Protein AF-A0A2M7EJI2-F1 (afdb_monomer)

Organism: NCBI:txid1974858

Mean predicted aligned error: 7.77 Å

Nearest PDB structures (foldseek):
  2qip-assembly1_A-2  TM=3.947E-01  e=3.317E-02  Vibrio parahaemolyticus RIMD 2210633
  2de0-assembly1_X-2  TM=3.751E-01  e=2.165E-01  Homo sapiens
  6vld-assembly2_G  TM=3.636E-01  e=1.608E+00  Homo sapiens
  7y5b-assembly1_C  TM=2.124E-01  e=7.400E-01  Mycolicibacterium smegmatis
  6yny-assembly1_B2  TM=2.192E-01  e=2.371E+00  Tetrahymena thermophila

Radius of gyration: 20.82 Å; Cα contacts (8 Å, |Δi|>4): 245; chains: 1; bounding box: 52×40×60 Å

Structure (mmCIF, N/CA/C/O backbone):
data_AF-A0A2M7EJI2-F1
#
_entry.id   AF-A0A2M7EJI2-F1
#
loop_
_atom_site.group_PDB
_atom_site.id
_atom_site.type_symbol
_atom_site.label_atom_id
_atom_site.label_alt_id
_atom_site.label_comp_id
_atom_site.label_asym_id
_atom_site.label_entity_id
_atom_site.label_seq_id
_atom_site.pdbx_PDB_ins_code
_atom_site.Cartn_x
_atom_site.Cartn_y
_atom_site.Cartn_z
_atom_site.occupancy
_atom_site.B_iso_or_equiv
_atom_site.auth_seq_id
_atom_site.auth_comp_id
_atom_site.auth_asym_id
_atom_site.auth_atom_id
_atom_site.pdbx_PDB_model_num
ATOM 1 N N . MET A 1 1 ? -29.350 -8.121 11.605 1.00 39.91 1 MET A N 1
ATOM 2 C CA . MET A 1 1 ? -28.459 -7.271 12.425 1.00 39.91 1 MET A CA 1
ATOM 3 C C . MET A 1 1 ? -27.312 -6.838 11.534 1.00 39.91 1 MET A C 1
ATOM 5 O O . MET A 1 1 ? -26.624 -7.708 11.021 1.00 39.91 1 MET A O 1
ATOM 9 N N . SER A 1 2 ? -27.168 -5.538 11.268 1.00 45.84 2 SER A N 1
ATOM 10 C CA . SER A 1 2 ? -26.006 -5.013 10.540 1.00 45.84 2 SER A CA 1
ATOM 11 C C . SER A 1 2 ? -24.750 -5.362 11.342 1.00 45.84 2 SER A C 1
ATOM 13 O O . SER A 1 2 ? -24.618 -4.948 12.493 1.00 45.84 2 SER A O 1
ATOM 15 N N . THR A 1 3 ? -23.882 -6.210 10.794 1.00 54.38 3 THR A N 1
ATOM 16 C CA . THR A 1 3 ? -22.596 -6.550 11.406 1.00 54.38 3 THR A CA 1
ATOM 17 C C . THR A 1 3 ? -21.692 -5.332 11.300 1.00 54.38 3 THR A C 1
ATOM 19 O O . THR A 1 3 ? -21.047 -5.128 10.275 1.00 54.38 3 THR A O 1
ATOM 22 N N . SER A 1 4 ? -21.686 -4.494 12.335 1.00 83.69 4 SER A N 1
ATOM 23 C CA . SER A 1 4 ? -20.836 -3.310 12.373 1.00 83.69 4 SER A CA 1
ATOM 24 C C . SER A 1 4 ? -19.362 -3.738 12.422 1.00 83.69 4 SER A C 1
ATOM 26 O O . SER A 1 4 ? -18.982 -4.583 13.236 1.00 83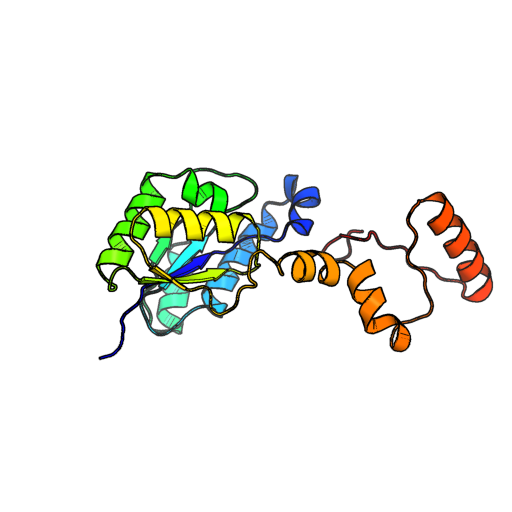.69 4 SER A O 1
ATOM 28 N N . SER A 1 5 ? -18.554 -3.202 11.508 1.00 88.56 5 SER A N 1
ATOM 29 C CA . SER A 1 5 ? -17.122 -3.485 11.352 1.00 88.56 5 SER A CA 1
ATOM 30 C C . SER A 1 5 ? -16.339 -2.183 11.227 1.00 88.56 5 SER A C 1
ATOM 32 O O . SER A 1 5 ? -16.861 -1.199 10.708 1.00 88.56 5 SER A O 1
ATOM 34 N N . LEU A 1 6 ? -15.080 -2.188 11.660 1.00 90.88 6 LEU A N 1
ATOM 35 C CA . LEU A 1 6 ? -14.170 -1.059 11.491 1.00 90.88 6 LEU A CA 1
ATOM 36 C C . LEU A 1 6 ? -13.546 -1.094 10.093 1.00 90.88 6 LEU A C 1
ATOM 38 O O . LEU A 1 6 ? -12.861 -2.063 9.763 1.00 90.88 6 LEU A O 1
ATOM 42 N N . SER A 1 7 ? -13.718 -0.039 9.301 1.00 9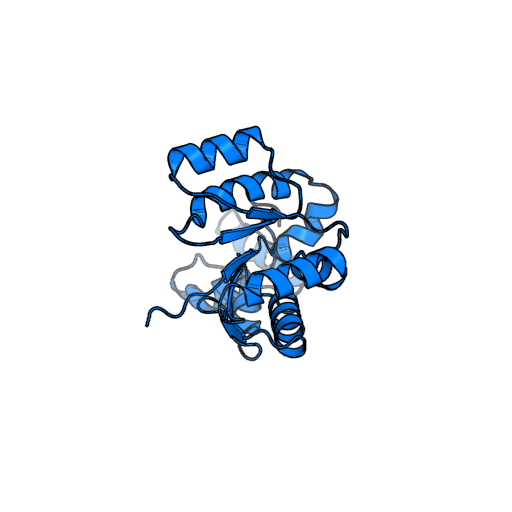0.50 7 SER A N 1
ATOM 43 C CA . SER A 1 7 ? -13.013 0.101 8.024 1.00 90.50 7 SER A CA 1
ATOM 44 C C . SER A 1 7 ? -11.619 0.677 8.268 1.00 90.50 7 SER A C 1
ATOM 46 O O . SER A 1 7 ? -11.476 1.782 8.794 1.00 90.50 7 SER A O 1
ATOM 48 N N . LEU A 1 8 ? -10.579 -0.077 7.910 1.00 90.94 8 LEU A N 1
ATOM 49 C CA . LEU A 1 8 ? -9.178 0.317 8.057 1.00 90.94 8 LEU A CA 1
ATOM 50 C C . LEU A 1 8 ? -8.529 0.452 6.680 1.00 90.94 8 LEU A C 1
ATOM 52 O O . LEU A 1 8 ? -8.239 -0.545 6.019 1.00 90.94 8 LEU A O 1
ATOM 56 N N . TYR A 1 9 ? -8.262 1.689 6.285 1.00 89.19 9 TYR A N 1
ATOM 57 C CA . TYR A 1 9 ? -7.611 2.029 5.030 1.00 89.19 9 TYR A CA 1
ATOM 58 C C . TYR A 1 9 ? -6.114 2.221 5.248 1.00 89.19 9 TYR A C 1
ATOM 60 O O . TYR A 1 9 ? -5.701 2.985 6.12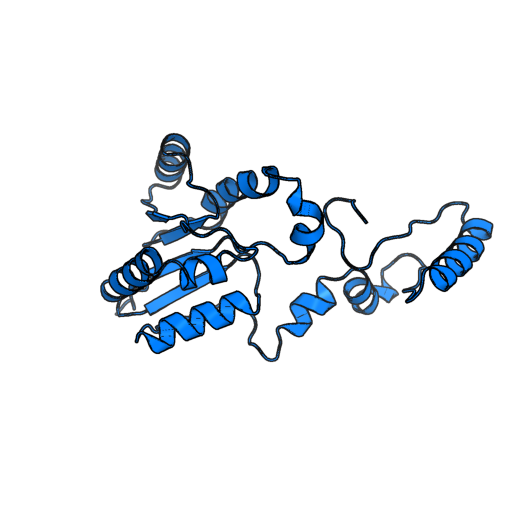0 1.00 89.19 9 TYR A O 1
ATOM 68 N N . ILE A 1 10 ? -5.290 1.538 4.457 1.00 87.94 10 ILE A N 1
ATOM 69 C CA . ILE A 1 10 ? -3.830 1.580 4.575 1.00 87.94 10 ILE A CA 1
ATOM 70 C C . ILE A 1 10 ? -3.229 2.029 3.245 1.00 87.94 10 ILE A C 1
ATOM 72 O O . ILE A 1 10 ? -3.340 1.334 2.232 1.00 87.94 10 ILE A O 1
ATOM 76 N N . PHE A 1 11 ? -2.527 3.163 3.258 1.00 80.19 11 PHE A N 1
ATOM 77 C CA . PHE A 1 11 ? -1.786 3.662 2.097 1.00 80.19 11 PHE A CA 1
ATOM 78 C C . PHE A 1 11 ? -0.473 2.884 1.890 1.00 80.19 11 PHE A C 1
ATOM 80 O O . PHE A 1 11 ? 0.629 3.400 2.051 1.00 80.19 11 PHE A O 1
ATOM 87 N N . ASN A 1 12 ? -0.566 1.589 1.612 1.00 73.62 12 ASN A N 1
ATOM 88 C CA . ASN A 1 12 ? 0.615 0.759 1.395 1.00 73.62 12 ASN A CA 1
ATOM 89 C C . ASN A 1 12 ? 1.245 1.111 0.033 1.00 73.62 12 ASN A C 1
ATOM 91 O O . ASN A 1 12 ? 0.547 1.055 -0.971 1.00 73.62 12 ASN A O 1
ATOM 95 N N . SER A 1 13 ? 2.526 1.488 -0.025 1.00 64.69 13 SER A N 1
ATOM 96 C CA . SER A 1 13 ? 3.190 1.840 -1.295 1.00 64.69 13 SER A CA 1
ATOM 97 C C . SER A 1 13 ? 3.678 0.593 -2.047 1.00 64.69 13 SER A C 1
ATOM 99 O O . SER A 1 13 ? 4.061 -0.399 -1.425 1.00 64.69 13 SER A O 1
ATOM 101 N N . ILE A 1 14 ? 3.710 0.651 -3.381 1.00 61.31 14 ILE A N 1
ATOM 102 C CA . ILE A 1 14 ? 4.118 -0.463 -4.258 1.00 61.31 14 ILE A CA 1
ATOM 103 C C . ILE A 1 14 ? 5.646 -0.589 -4.279 1.00 61.31 14 ILE A C 1
ATOM 105 O O . ILE A 1 14 ? 6.334 0.423 -4.373 1.00 61.31 14 ILE A O 1
ATOM 109 N N . GLU A 1 15 ? 6.164 -1.824 -4.238 1.00 52.34 15 GLU A N 1
ATOM 110 C CA . GLU A 1 15 ? 7.598 -2.190 -4.229 1.00 52.34 15 GLU A CA 1
ATOM 111 C C . GLU A 1 15 ? 8.445 -1.442 -5.289 1.00 52.34 15 GLU A C 1
ATOM 113 O O . GLU A 1 15 ? 9.579 -1.040 -5.018 1.00 52.34 15 GLU A O 1
ATOM 118 N N . ASP A 1 16 ? 7.860 -1.164 -6.456 1.00 50.00 16 ASP A N 1
ATOM 119 C CA . ASP A 1 16 ? 8.511 -0.507 -7.598 1.00 50.00 16 ASP A CA 1
ATOM 120 C C . ASP A 1 16 ? 8.814 0.977 -7.389 1.00 50.00 16 ASP A C 1
ATOM 122 O O . ASP A 1 16 ? 9.691 1.529 -8.057 1.00 50.00 16 ASP A O 1
ATOM 126 N N . GLU A 1 17 ? 8.152 1.627 -6.435 1.00 50.44 17 GLU A N 1
ATOM 127 C CA . GLU A 1 17 ? 8.449 3.016 -6.104 1.00 50.44 17 GLU A CA 1
ATOM 128 C C . GLU A 1 17 ? 9.663 3.124 -5.170 1.00 50.44 17 GLU A C 1
ATOM 130 O O . GLU A 1 17 ? 10.288 4.172 -5.094 1.00 50.44 17 GLU A O 1
ATOM 135 N N . TRP A 1 18 ? 10.069 2.054 -4.480 1.00 49.50 18 TRP A N 1
ATOM 136 C CA . TRP A 1 18 ? 11.020 2.145 -3.363 1.00 49.50 18 TRP A CA 1
ATOM 137 C C . TRP A 1 18 ? 12.486 2.233 -3.770 1.00 49.50 18 TRP A C 1
ATOM 139 O O . TRP A 1 18 ? 13.249 2.940 -3.112 1.00 49.50 18 TRP A O 1
ATOM 149 N N . ARG A 1 19 ? 12.891 1.558 -4.857 1.00 42.78 19 ARG A N 1
ATOM 150 C CA . ARG A 1 19 ? 14.271 1.672 -5.371 1.00 42.78 19 ARG A CA 1
ATOM 151 C C . ARG A 1 19 ? 14.580 3.078 -5.904 1.00 42.78 19 ARG A C 1
ATOM 153 O O . ARG A 1 19 ? 15.751 3.427 -5.991 1.00 42.78 19 ARG A O 1
ATOM 160 N N . PHE A 1 20 ? 13.545 3.868 -6.198 1.00 42.44 20 PHE A N 1
ATOM 161 C CA . PHE A 1 20 ? 13.640 5.257 -6.653 1.00 42.44 20 PHE A CA 1
ATOM 162 C C . PHE A 1 20 ? 13.213 6.279 -5.573 1.00 42.44 20 PHE A C 1
ATOM 164 O O . PHE A 1 20 ? 13.696 7.405 -5.573 1.00 42.44 20 PHE A O 1
ATOM 171 N N . ASN A 1 21 ? 12.390 5.896 -4.586 1.00 41.78 21 ASN A N 1
ATOM 172 C CA . ASN A 1 21 ? 11.868 6.792 -3.538 1.00 41.78 21 ASN A CA 1
ATOM 173 C C . ASN A 1 21 ? 12.834 7.083 -2.380 1.00 41.78 21 ASN A C 1
ATOM 175 O O . ASN A 1 21 ? 12.486 7.889 -1.516 1.00 41.78 21 ASN A O 1
ATOM 179 N N . SER A 1 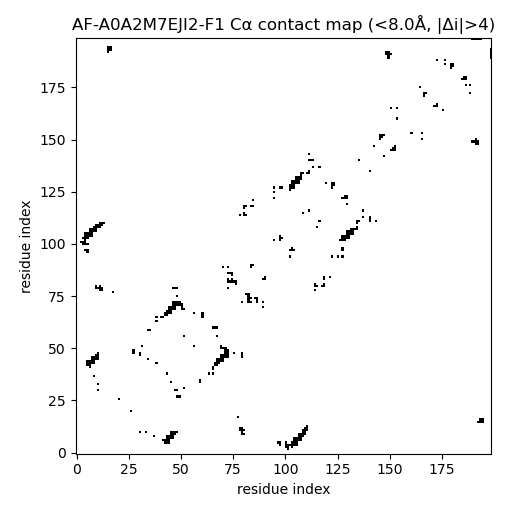22 ? 14.041 6.505 -2.316 1.00 41.50 22 SER A N 1
ATOM 180 C CA . SER A 1 22 ? 15.010 6.926 -1.284 1.00 41.50 22 SER A CA 1
ATOM 181 C C . SER A 1 22 ? 15.366 8.419 -1.379 1.00 41.50 22 SER A C 1
ATOM 183 O O . SER A 1 22 ? 15.874 8.984 -0.415 1.00 41.50 22 SER A O 1
ATOM 185 N N . SER A 1 23 ? 15.072 9.064 -2.512 1.00 39.22 23 SER A N 1
ATOM 186 C CA . SER A 1 23 ? 15.287 10.490 -2.772 1.00 39.22 23 SER A CA 1
ATOM 187 C C . SER A 1 23 ? 14.007 11.337 -2.838 1.00 39.22 23 SER A C 1
ATOM 189 O O . SER A 1 23 ? 14.120 12.557 -2.945 1.00 39.22 23 SER A O 1
ATOM 191 N N . ILE A 1 24 ? 12.798 10.762 -2.761 1.00 42.41 24 ILE A N 1
ATOM 192 C CA . ILE A 1 24 ? 11.567 11.493 -3.100 1.00 42.41 24 ILE A CA 1
ATOM 193 C C . ILE A 1 24 ? 10.533 11.434 -1.966 1.00 42.41 24 ILE A C 1
ATOM 195 O O . ILE A 1 24 ? 9.759 10.494 -1.815 1.00 42.41 24 ILE A O 1
ATOM 199 N N . GLN A 1 25 ? 10.477 12.518 -1.188 1.00 47.84 25 GLN A N 1
ATOM 200 C CA . GLN A 1 25 ? 9.394 12.811 -0.240 1.00 47.8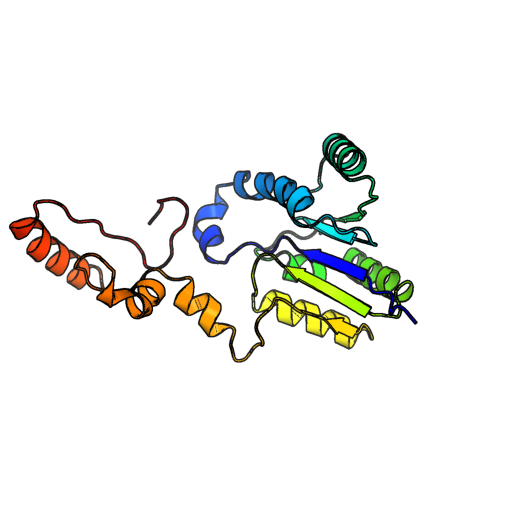4 25 GLN A CA 1
ATOM 201 C C . GLN A 1 25 ? 8.029 13.048 -0.927 1.00 47.84 25 GLN A C 1
ATOM 203 O O . GLN A 1 25 ? 7.006 13.037 -0.243 1.00 47.84 25 GLN A O 1
ATOM 208 N N . SER A 1 26 ? 7.981 13.268 -2.250 1.00 49.94 26 SER A N 1
ATOM 209 C CA . SER A 1 26 ? 6.765 13.713 -2.949 1.00 49.94 26 SER A CA 1
ATOM 210 C C . SER A 1 26 ? 5.695 12.630 -3.129 1.00 49.94 26 SER A C 1
ATOM 212 O O . SER A 1 26 ? 4.513 12.962 -3.108 1.00 49.94 26 SER A O 1
ATOM 214 N N . SER A 1 27 ? 6.054 11.344 -3.199 1.00 54.25 27 SER A N 1
ATOM 215 C CA . SER A 1 27 ? 5.084 10.237 -3.318 1.00 54.25 27 SER A CA 1
ATOM 216 C C . SER A 1 27 ? 4.165 10.140 -2.091 1.00 54.25 27 SER A C 1
ATOM 218 O O . SER A 1 27 ? 3.010 9.733 -2.190 1.00 54.25 27 SER A O 1
ATOM 220 N N . TYR A 1 28 ? 4.637 10.601 -0.928 1.00 59.03 28 TYR A N 1
ATOM 221 C CA . TYR A 1 28 ? 3.829 10.671 0.286 1.00 59.03 28 TYR A CA 1
ATOM 222 C C . TYR A 1 28 ? 2.793 11.801 0.268 1.00 59.03 28 TYR A C 1
ATOM 224 O O . TYR A 1 28 ? 1.767 11.672 0.931 1.00 59.03 28 TYR A O 1
ATOM 232 N N . LEU A 1 29 ? 3.002 12.866 -0.514 1.00 61.00 29 LEU A N 1
ATOM 233 C CA . LEU A 1 29 ? 2.017 13.945 -0.671 1.00 61.00 29 LEU A CA 1
ATOM 234 C C . LEU A 1 29 ? 0.768 13.471 -1.428 1.00 61.00 29 LEU A C 1
ATOM 23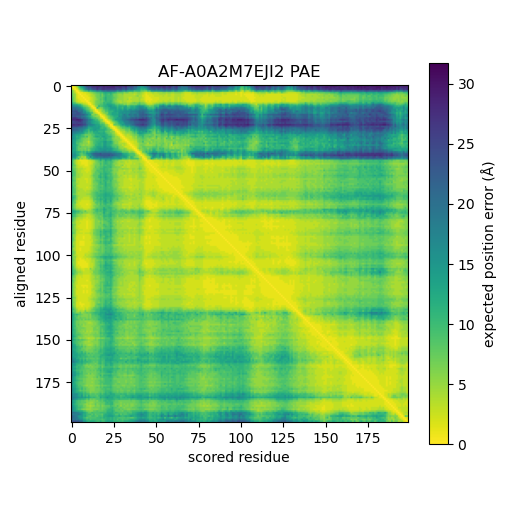6 O O . LEU A 1 29 ? -0.315 14.007 -1.222 1.00 61.00 29 LEU A O 1
ATOM 240 N N . LEU A 1 30 ? 0.890 12.420 -2.247 1.00 65.88 30 LEU A N 1
ATOM 241 C CA . LEU A 1 30 ? -0.259 11.775 -2.886 1.00 65.88 30 LEU A CA 1
ATOM 242 C C . LEU A 1 30 ? -1.099 10.957 -1.896 1.00 65.88 30 LEU A C 1
ATOM 244 O O . LEU A 1 30 ? -2.239 10.628 -2.200 1.00 65.88 30 LEU A O 1
ATOM 248 N N . SER A 1 31 ? -0.596 10.653 -0.694 1.00 65.00 31 SER A N 1
ATOM 249 C CA . SER A 1 31 ? -1.403 9.935 0.305 1.00 65.00 31 SER A CA 1
ATOM 250 C C . SER A 1 31 ? -2.616 10.748 0.778 1.00 65.00 31 SER A C 1
ATOM 252 O O . SER A 1 31 ? -3.629 10.167 1.159 1.00 65.00 31 SER A O 1
ATOM 254 N N . ASP A 1 32 ? -2.576 12.076 0.644 1.00 68.31 32 ASP A N 1
ATOM 255 C CA . ASP A 1 32 ? -3.712 12.954 0.930 1.00 68.31 32 ASP A CA 1
ATOM 256 C C . ASP A 1 32 ? -4.863 12.743 -0.071 1.00 68.31 32 ASP A C 1
ATOM 258 O O . ASP A 1 32 ? -6.033 12.792 0.315 1.00 68.31 32 ASP A O 1
ATOM 262 N N . SER A 1 33 ? -4.578 12.416 -1.341 1.00 70.06 33 SER A N 1
ATOM 263 C CA . SER A 1 33 ? -5.636 12.124 -2.322 1.00 70.06 33 SER A CA 1
ATOM 264 C C . SER A 1 33 ? -6.362 10.808 -2.027 1.00 70.06 33 SER A C 1
ATOM 266 O O . SER A 1 33 ? -7.492 10.620 -2.473 1.00 70.06 33 SER A O 1
ATOM 268 N N . TYR A 1 34 ? -5.764 9.912 -1.235 1.00 68.31 34 TYR A N 1
ATOM 269 C CA . TYR A 1 34 ? -6.412 8.662 -0.821 1.00 68.31 34 TYR A CA 1
ATOM 270 C C . TYR A 1 34 ? -7.514 8.874 0.191 1.00 68.31 34 TYR A C 1
ATOM 272 O O . TYR A 1 34 ? -8.420 8.040 0.255 1.00 68.31 34 TYR A O 1
ATOM 280 N N . LEU A 1 35 ? -7.457 9.985 0.933 1.00 70.38 35 LEU A N 1
ATOM 281 C CA . LEU A 1 35 ? -8.552 10.407 1.789 1.00 70.38 35 LEU A CA 1
ATOM 282 C C . LEU A 1 35 ? -9.828 10.522 0.946 1.00 70.38 35 LEU A C 1
ATOM 284 O O . LEU A 1 35 ? -10.826 9.926 1.311 1.00 70.38 35 LEU A O 1
ATOM 288 N N . TYR A 1 36 ? -9.777 11.146 -0.236 1.00 71.56 36 TYR A N 1
ATOM 289 C CA . TYR A 1 36 ? -10.945 11.277 -1.118 1.00 71.56 36 TYR A CA 1
ATOM 290 C C . TYR A 1 36 ? -11.470 9.957 -1.686 1.00 71.56 36 TYR A C 1
ATOM 292 O O . TYR A 1 36 ? -12.678 9.776 -1.788 1.00 71.56 36 TYR A O 1
ATOM 300 N N . MET A 1 37 ? -10.585 9.037 -2.077 1.00 67.50 37 MET A N 1
ATOM 301 C CA . MET A 1 37 ? -10.988 7.811 -2.783 1.00 67.50 37 MET A CA 1
ATOM 302 C C . MET A 1 37 ? -11.689 6.784 -1.887 1.00 67.50 37 MET A C 1
ATOM 304 O O . MET A 1 37 ? -12.299 5.849 -2.396 1.00 67.50 37 MET A O 1
ATOM 308 N N . ASN A 1 38 ? -11.567 6.930 -0.567 1.00 68.25 38 ASN A N 1
ATOM 309 C CA . ASN A 1 38 ? -11.918 5.896 0.405 1.00 68.25 38 ASN A CA 1
ATOM 310 C C . ASN A 1 38 ? -12.834 6.398 1.526 1.00 68.25 38 ASN A C 1
ATOM 312 O O . ASN A 1 38 ? -12.978 5.735 2.555 1.00 68.25 38 ASN A O 1
ATOM 316 N N . ILE A 1 39 ? -13.446 7.570 1.348 1.00 67.62 39 ILE A N 1
ATOM 317 C CA . ILE A 1 39 ? -14.480 8.041 2.264 1.00 67.62 39 ILE A CA 1
ATOM 318 C C . ILE A 1 39 ? -15.728 7.199 2.062 1.00 67.62 39 ILE A C 1
ATOM 320 O O . ILE A 1 39 ? -16.436 7.331 1.069 1.00 67.62 39 ILE A O 1
ATOM 324 N N . ASP A 1 40 ? -15.970 6.323 3.027 1.00 65.12 40 ASP A N 1
ATOM 325 C CA . ASP A 1 40 ? -17.212 5.579 3.152 1.00 65.12 40 ASP A CA 1
ATOM 326 C C . ASP A 1 40 ? -18.056 6.178 4.290 1.00 65.12 40 ASP A C 1
ATOM 328 O O . ASP A 1 40 ? -17.532 6.845 5.187 1.00 65.12 40 ASP A O 1
ATOM 332 N N . VAL A 1 41 ? -19.362 5.914 4.291 1.00 57.06 41 VAL A N 1
ATOM 333 C CA . VAL A 1 41 ? -20.365 6.537 5.187 1.00 57.06 41 VAL A CA 1
ATOM 334 C C . VAL A 1 41 ? -20.334 5.948 6.616 1.00 57.06 41 VAL A C 1
ATOM 336 O O . VAL A 1 41 ? -21.310 5.984 7.363 1.00 57.06 41 VAL A O 1
ATOM 339 N N . SER A 1 42 ? -19.229 5.325 7.028 1.00 60.06 42 SER A N 1
ATOM 340 C CA . SER A 1 42 ? -19.140 4.568 8.283 1.00 60.06 42 SER A CA 1
ATOM 341 C C . SER A 1 42 ? -17.693 4.464 8.784 1.00 60.06 42 SER A C 1
ATOM 343 O O . SER A 1 42 ? -16.773 4.792 8.033 1.00 60.06 42 SER A O 1
ATOM 345 N N . PRO A 1 43 ? -17.455 4.087 10.058 1.00 60.22 43 PRO A N 1
ATOM 346 C CA . PRO A 1 43 ? -16.248 4.453 10.800 1.00 60.22 43 PRO A CA 1
ATOM 347 C C . PRO A 1 43 ? -14.984 4.043 10.050 1.00 60.22 43 PRO A C 1
ATOM 349 O O . PRO A 1 43 ? -14.658 2.861 9.909 1.00 60.22 43 PRO A O 1
ATOM 352 N N . SER A 1 44 ? -14.268 5.054 9.580 1.00 77.69 44 SER A N 1
ATOM 353 C CA . SER A 1 44 ? -13.101 4.866 8.741 1.00 77.69 44 SER A CA 1
ATOM 354 C C . SER A 1 44 ? -11.872 5.361 9.483 1.00 77.69 44 SER A C 1
ATOM 356 O O . SER A 1 44 ? -11.798 6.511 9.925 1.00 77.69 44 SER A O 1
ATOM 358 N N . VAL A 1 45 ? -10.907 4.462 9.643 1.00 89.69 45 VAL A N 1
ATOM 359 C CA . VAL A 1 45 ? -9.561 4.797 10.088 1.00 89.69 45 VAL A CA 1
ATOM 360 C C . VAL A 1 45 ? -8.650 4.769 8.872 1.00 89.69 45 VAL A C 1
ATOM 362 O O . VAL A 1 45 ? -8.517 3.734 8.223 1.00 89.69 45 VAL A O 1
ATOM 365 N N . LEU A 1 46 ? -8.003 5.890 8.580 1.00 87.81 46 LEU A N 1
ATOM 366 C CA . LEU A 1 46 ? -6.992 5.997 7.540 1.00 87.81 46 LEU A CA 1
ATOM 367 C C . LEU A 1 46 ? -5.596 5.990 8.166 1.00 87.81 46 LEU A C 1
ATOM 369 O O . LEU A 1 46 ? -5.291 6.799 9.046 1.00 87.81 46 LEU A O 1
ATOM 373 N N . ILE A 1 47 ? -4.742 5.089 7.687 1.00 88.62 47 ILE A N 1
ATOM 374 C CA . ILE A 1 47 ? -3.331 5.026 8.051 1.00 88.62 47 ILE A CA 1
ATOM 375 C C . ILE A 1 47 ? -2.480 5.537 6.895 1.00 88.62 47 ILE A C 1
ATOM 377 O O . ILE A 1 47 ? -2.405 4.913 5.831 1.00 88.62 47 ILE A O 1
ATOM 381 N N . THR A 1 48 ? -1.799 6.650 7.140 1.00 85.06 48 THR A N 1
ATOM 382 C CA . THR A 1 48 ? -0.895 7.302 6.190 1.00 85.06 48 THR A CA 1
ATOM 383 C C . THR A 1 48 ? 0.555 7.260 6.682 1.00 85.06 48 THR A C 1
ATOM 385 O O . THR A 1 48 ? 0.813 7.133 7.881 1.00 85.06 48 THR A O 1
ATOM 388 N N . PRO A 1 49 ? 1.540 7.373 5.777 1.00 81.00 49 PRO A N 1
ATOM 389 C CA . PRO A 1 49 ? 2.959 7.347 6.143 1.00 81.00 49 PRO A CA 1
ATOM 390 C C . PRO A 1 49 ? 3.416 8.646 6.820 1.00 81.00 49 PRO A C 1
ATOM 392 O O . PRO A 1 49 ? 4.390 8.652 7.576 1.00 81.00 49 PRO A O 1
ATOM 395 N N . ILE A 1 50 ? 2.708 9.742 6.549 1.00 82.44 50 ILE A N 1
ATOM 396 C CA . ILE A 1 50 ? 2.894 11.053 7.163 1.00 82.44 50 ILE A CA 1
ATOM 397 C C . ILE A 1 50 ? 1.551 11.585 7.670 1.00 82.44 50 ILE A C 1
ATOM 399 O O . ILE A 1 50 ? 0.523 11.298 7.052 1.00 82.44 50 ILE A O 1
ATOM 403 N N . PRO A 1 51 ? 1.544 12.349 8.778 1.00 86.06 51 PRO A N 1
ATOM 404 C CA . PRO A 1 51 ? 0.318 12.937 9.296 1.00 86.06 51 PRO A CA 1
ATOM 405 C C . PRO A 1 51 ? -0.354 13.843 8.266 1.00 86.06 51 PRO A C 1
ATOM 407 O O . PRO A 1 51 ? 0.293 14.722 7.699 1.00 86.06 51 PRO A O 1
ATOM 410 N N . ILE A 1 52 ? -1.659 13.655 8.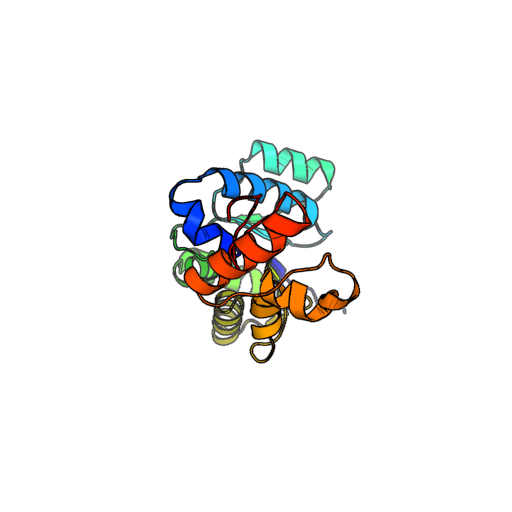080 1.00 84.25 52 ILE A N 1
ATOM 411 C CA . ILE A 1 52 ? -2.487 14.537 7.254 1.00 84.25 52 ILE A CA 1
ATOM 412 C C . ILE A 1 52 ? -2.679 15.866 7.990 1.00 84.25 52 ILE A C 1
ATOM 414 O O . ILE A 1 52 ? -2.923 15.889 9.202 1.00 84.25 52 ILE A O 1
ATOM 418 N N . SER A 1 53 ? -2.597 16.985 7.265 1.00 87.12 53 SER A N 1
ATOM 419 C CA . SER A 1 53 ? -2.834 18.301 7.864 1.00 87.12 53 SER A CA 1
ATOM 420 C C . SER A 1 53 ? -4.269 18.423 8.397 1.00 87.12 53 SER A C 1
ATOM 422 O O . SER A 1 53 ? -5.240 18.005 7.762 1.00 87.12 53 SER A O 1
ATOM 424 N N . SER A 1 54 ? -4.429 19.037 9.570 1.00 89.19 54 SER A N 1
ATOM 425 C CA . SER A 1 54 ? -5.746 19.195 10.200 1.00 89.19 54 SER A CA 1
ATOM 426 C C . SER A 1 54 ? -6.697 20.068 9.374 1.00 89.19 54 SER A C 1
ATOM 428 O O . SER A 1 54 ? -7.903 19.832 9.387 1.00 89.19 54 SER A O 1
ATOM 430 N N . GLN A 1 55 ? -6.167 21.049 8.637 1.00 90.75 55 GLN A N 1
ATOM 431 C CA . GLN A 1 55 ? -6.948 21.897 7.738 1.00 90.75 55 GLN A CA 1
ATOM 432 C C . GLN A 1 55 ? -7.485 21.104 6.544 1.00 90.75 55 GLN A C 1
ATOM 434 O O . GLN A 1 55 ? -8.675 21.196 6.251 1.00 90.75 55 GLN A O 1
ATOM 439 N N . PHE A 1 56 ? -6.641 20.295 5.895 1.00 87.25 56 PHE A N 1
ATOM 440 C CA . PHE A 1 56 ? -7.071 19.457 4.777 1.00 87.25 56 PHE A CA 1
ATOM 441 C C . PHE A 1 56 ? -8.081 18.404 5.230 1.00 87.25 56 PHE A C 1
ATOM 443 O O . PHE A 1 56 ? -9.135 18.271 4.619 1.00 87.25 56 PHE A O 1
ATOM 450 N N . LYS A 1 57 ? -7.823 17.733 6.359 1.00 87.12 57 LYS A N 1
ATOM 451 C CA . LYS A 1 57 ? -8.772 16.785 6.950 1.00 87.12 57 LYS A CA 1
ATOM 452 C C . LYS A 1 57 ? -10.150 17.420 7.166 1.00 87.12 57 LYS A C 1
ATOM 454 O O . LYS A 1 57 ? -11.134 16.875 6.684 1.00 87.12 57 LYS A O 1
ATOM 459 N N . LYS A 1 58 ? -10.217 18.584 7.827 1.00 89.69 58 LYS A N 1
ATOM 460 C CA . LYS A 1 58 ? -11.483 19.302 8.065 1.00 89.69 58 LYS A CA 1
ATOM 461 C C . LYS A 1 58 ? -12.195 19.672 6.768 1.00 89.69 58 LYS A C 1
ATOM 463 O O . LYS A 1 58 ? -13.413 19.574 6.697 1.00 89.69 58 LYS A O 1
ATOM 468 N N . TYR A 1 59 ? -11.441 20.102 5.758 1.00 89.75 59 TYR A N 1
ATOM 469 C CA . TYR A 1 59 ? -11.991 20.405 4.442 1.00 89.75 59 TYR A CA 1
ATOM 470 C C . TYR A 1 59 ? -12.647 19.167 3.820 1.00 89.75 59 TYR A C 1
ATOM 472 O O . TYR A 1 59 ? -13.808 19.224 3.426 1.00 89.75 59 TYR A O 1
ATOM 480 N N . VAL A 1 60 ? -11.958 18.027 3.820 1.00 86.06 60 VAL A N 1
ATOM 481 C CA . VAL A 1 60 ? -12.497 16.784 3.257 1.00 86.06 60 VAL A CA 1
ATOM 482 C C . VAL A 1 60 ? -13.690 16.248 4.058 1.00 86.06 60 VAL A C 1
ATOM 484 O O . VAL A 1 60 ? -14.706 15.896 3.466 1.00 86.06 60 VAL A O 1
ATOM 487 N N . GLU A 1 61 ? -13.610 16.256 5.391 1.00 87.19 61 GLU A N 1
ATOM 488 C CA . GLU A 1 61 ? -14.729 15.904 6.280 1.00 87.19 61 GLU A CA 1
ATOM 489 C C . GLU A 1 61 ? -15.958 16.794 6.025 1.00 87.19 61 GLU A C 1
ATOM 491 O O . GLU A 1 61 ? -17.080 16.295 6.025 1.00 87.19 61 GLU A O 1
ATOM 496 N N . SER A 1 62 ? -15.759 18.090 5.742 1.00 89.88 62 SER A N 1
ATOM 497 C CA . SER A 1 62 ? -16.858 19.012 5.418 1.00 89.88 62 SER A CA 1
ATOM 498 C C . SER A 1 62 ? -17.493 18.755 4.054 1.00 89.88 62 SER A C 1
ATOM 500 O O . SER A 1 62 ? -18.696 18.936 3.908 1.00 89.88 62 SER A O 1
ATOM 502 N N . LEU A 1 63 ? -16.706 18.325 3.063 1.00 88.00 63 LEU A N 1
ATOM 503 C CA . LEU A 1 63 ? -17.213 18.025 1.724 1.00 88.00 63 LEU A CA 1
ATOM 504 C C . LEU A 1 63 ? -17.999 16.717 1.681 1.00 88.00 63 LEU A C 1
ATOM 506 O O . LEU A 1 63 ? -18.949 16.602 0.915 1.00 88.00 63 LEU A O 1
ATOM 510 N N . ALA A 1 64 ? -17.563 15.729 2.459 1.00 84.00 64 ALA A N 1
ATOM 511 C CA . ALA A 1 64 ? -18.135 14.392 2.435 1.00 84.00 64 ALA A CA 1
ATOM 512 C C . ALA A 1 64 ? -19.105 14.111 3.593 1.00 84.00 64 ALA A C 1
ATOM 514 O O . ALA A 1 64 ? -19.657 13.019 3.655 1.00 84.00 64 ALA A O 1
ATOM 515 N N . GLU A 1 65 ? -19.303 15.071 4.500 1.00 86.62 65 GLU A N 1
ATOM 516 C CA . GLU A 1 65 ? -20.196 14.964 5.663 1.00 86.62 65 GLU A CA 1
ATOM 517 C C . GLU A 1 65 ? -19.901 13.738 6.555 1.00 86.62 65 GLU A C 1
ATOM 519 O O . GLU A 1 65 ? -20.797 13.109 7.119 1.00 86.62 65 GLU A O 1
ATOM 524 N N . VAL A 1 66 ? -18.617 13.402 6.715 1.00 83.69 66 VAL A N 1
ATOM 525 C CA . VAL A 1 66 ? -18.143 12.275 7.539 1.00 83.69 66 VAL A CA 1
ATOM 526 C C . VAL A 1 66 ? -17.081 12.715 8.541 1.00 83.69 66 VAL A C 1
ATOM 528 O O . VAL A 1 66 ? -16.419 13.732 8.360 1.00 83.69 66 VAL A O 1
ATOM 531 N N . SER A 1 67 ? -16.860 11.904 9.579 1.00 85.12 67 SER A N 1
ATOM 532 C CA . SER A 1 67 ? -15.690 12.028 10.452 1.00 85.12 67 SER A CA 1
ATOM 533 C C . SER A 1 67 ? -14.722 10.874 10.218 1.00 85.12 67 SER A C 1
ATOM 535 O O . SER A 1 67 ? -15.122 9.708 10.193 1.00 85.12 67 SER A O 1
ATOM 537 N N . ILE A 1 68 ? -13.442 11.201 10.060 1.00 83.44 68 ILE A N 1
ATOM 538 C CA . ILE A 1 68 ? -12.391 10.256 9.687 1.00 83.44 68 ILE A CA 1
ATOM 539 C C . ILE A 1 68 ? -11.323 10.269 10.772 1.00 83.44 68 ILE A C 1
ATOM 541 O O . ILE A 1 68 ? -10.795 11.316 11.142 1.00 83.44 68 ILE A O 1
ATOM 545 N N . SER A 1 69 ? -10.931 9.106 11.276 1.00 88.94 69 SER A N 1
ATOM 546 C CA . SER A 1 69 ? -9.772 9.011 12.167 1.00 88.94 69 SER A CA 1
ATOM 547 C C . SER A 1 69 ? -8.518 8.781 11.335 1.00 88.94 69 SER A C 1
ATOM 549 O O . SER A 1 69 ? -8.471 7.871 10.519 1.00 88.94 69 SER A O 1
ATOM 551 N N . THR A 1 70 ? -7.487 9.598 11.528 1.00 88.75 70 THR A N 1
ATOM 552 C CA . THR A 1 70 ? -6.238 9.514 10.761 1.00 88.75 70 THR A CA 1
ATOM 553 C C . THR A 1 70 ? -5.085 9.221 11.706 1.00 88.75 70 THR A C 1
ATOM 555 O O . THR A 1 70 ? -4.911 9.944 12.690 1.00 88.75 70 THR A O 1
ATOM 558 N N . TYR A 1 71 ? -4.274 8.213 11.399 1.00 91.44 71 TYR A N 1
ATOM 559 C CA . TYR A 1 71 ? -3.056 7.917 12.152 1.00 91.44 71 TYR A CA 1
ATOM 560 C C . TYR A 1 71 ? -1.865 7.744 11.220 1.00 91.44 71 TYR A C 1
ATOM 562 O O . TYR A 1 71 ? -2.000 7.327 10.072 1.00 91.44 71 TYR A O 1
ATOM 570 N N . SER A 1 72 ? -0.679 8.002 11.758 1.00 89.44 72 SER A N 1
ATOM 571 C CA . SER A 1 72 ? 0.578 7.719 11.079 1.00 89.44 72 SER A CA 1
ATOM 572 C C . SER A 1 72 ? 1.522 7.014 12.047 1.00 89.44 72 SER A C 1
ATOM 574 O O . SER A 1 72 ? 1.702 7.510 13.162 1.00 89.44 72 SER A O 1
ATOM 576 N N . PRO A 1 73 ? 2.102 5.860 11.673 1.00 89.44 73 PRO A N 1
ATOM 577 C CA . PRO A 1 73 ? 3.049 5.159 12.530 1.00 89.44 73 PRO A CA 1
ATOM 578 C C . PRO A 1 73 ? 4.283 6.012 12.841 1.00 89.44 73 PRO A C 1
ATOM 580 O O . PRO A 1 73 ? 4.771 6.751 11.983 1.00 89.44 73 PRO A O 1
ATOM 583 N N . ILE A 1 74 ? 4.837 5.858 14.044 1.00 86.94 74 ILE A N 1
ATOM 584 C CA . ILE A 1 74 ? 6.080 6.548 14.431 1.00 86.94 74 ILE A CA 1
ATOM 585 C C . ILE A 1 74 ? 7.285 5.953 13.687 1.00 86.94 74 ILE A C 1
ATOM 587 O O . ILE A 1 74 ? 8.194 6.674 13.271 1.00 86.94 74 ILE A O 1
ATOM 591 N N . HIS A 1 75 ? 7.296 4.631 13.508 1.00 79.06 75 HIS A N 1
ATOM 592 C CA . HIS A 1 75 ? 8.357 3.939 12.784 1.00 79.06 75 HIS A CA 1
ATOM 593 C C . HIS A 1 75 ? 8.218 4.145 11.276 1.00 79.06 75 HIS A C 1
ATOM 595 O O . HIS A 1 75 ? 7.126 4.036 10.727 1.00 79.06 75 HIS A O 1
ATOM 601 N N . LYS A 1 76 ? 9.343 4.394 10.598 1.00 80.44 76 LYS A N 1
ATOM 602 C CA . LYS A 1 76 ? 9.396 4.597 9.148 1.00 80.44 76 LYS A CA 1
ATOM 603 C C . LYS A 1 76 ? 10.316 3.565 8.505 1.00 80.44 76 LYS A C 1
ATOM 605 O O . LYS A 1 76 ? 11.531 3.721 8.485 1.00 80.44 76 LYS A O 1
ATOM 610 N N . THR A 1 77 ? 9.718 2.491 8.013 1.00 80.94 77 THR A N 1
ATOM 611 C CA . THR A 1 77 ? 10.337 1.496 7.127 1.00 80.94 77 THR A CA 1
ATOM 612 C C . THR A 1 77 ? 9.730 1.590 5.733 1.00 80.94 77 THR A C 1
ATOM 614 O O . THR A 1 77 ? 8.872 2.438 5.476 1.00 80.94 77 THR A O 1
ATOM 617 N N . HIS A 1 78 ? 10.130 0.667 4.856 1.00 75.06 78 HIS A N 1
ATOM 618 C CA . HIS A 1 78 ? 9.613 0.576 3.500 1.00 75.06 78 HIS A CA 1
ATOM 619 C C . HIS A 1 78 ? 8.189 0.006 3.373 1.00 75.06 78 HIS A C 1
ATOM 621 O O . HIS A 1 78 ? 7.744 -0.354 2.292 1.00 75.06 78 HIS A O 1
ATOM 627 N N . SER A 1 79 ? 7.474 -0.184 4.476 1.00 83.19 79 SER A N 1
ATOM 628 C CA . SER A 1 79 ? 6.102 -0.673 4.434 1.00 83.19 79 SER A CA 1
ATOM 629 C C . SER A 1 79 ? 5.330 -0.110 5.608 1.00 83.19 79 SER A C 1
ATOM 631 O O . SER A 1 79 ? 5.719 -0.291 6.764 1.00 83.19 79 SER A O 1
ATOM 633 N N . ILE A 1 80 ? 4.196 0.532 5.324 1.00 87.81 80 ILE A N 1
ATOM 634 C CA . ILE A 1 80 ? 3.297 1.020 6.375 1.00 87.81 80 ILE A CA 1
ATOM 635 C C . ILE A 1 80 ? 2.784 -0.149 7.212 1.00 87.81 80 ILE A C 1
ATOM 637 O O . ILE A 1 80 ? 2.696 -0.033 8.430 1.00 87.81 80 ILE A O 1
ATOM 641 N N . CYS A 1 81 ? 2.532 -1.301 6.592 1.00 91.31 81 CYS A N 1
ATOM 642 C CA . CYS A 1 81 ? 2.107 -2.496 7.310 1.00 91.31 81 CYS A CA 1
ATOM 643 C C . CYS A 1 81 ? 3.161 -2.945 8.339 1.00 91.31 81 CYS A C 1
ATOM 645 O O . CYS A 1 81 ? 2.819 -3.182 9.499 1.00 91.31 81 CYS A O 1
ATOM 647 N N . LYS A 1 82 ? 4.453 -2.967 7.969 1.00 90.62 82 LYS A N 1
ATOM 648 C CA . LYS A 1 82 ? 5.559 -3.199 8.924 1.00 90.62 82 LYS A CA 1
ATOM 649 C C . LYS A 1 82 ? 5.601 -2.125 10.010 1.00 90.62 82 LYS A C 1
ATOM 651 O O . LYS A 1 82 ? 5.743 -2.450 11.187 1.00 90.62 82 LYS A O 1
ATOM 656 N N . ASN A 1 83 ? 5.419 -0.863 9.635 1.00 90.81 83 ASN A N 1
ATOM 657 C CA . ASN A 1 83 ? 5.433 0.255 10.575 1.00 90.81 83 ASN A CA 1
ATOM 658 C C . ASN A 1 83 ? 4.331 0.134 11.636 1.00 90.81 83 ASN A C 1
ATOM 660 O O . ASN A 1 83 ? 4.610 0.336 12.815 1.00 90.81 83 ASN A O 1
ATOM 664 N N . ILE A 1 84 ? 3.112 -0.253 11.241 1.00 94.00 84 ILE A N 1
ATOM 665 C CA . ILE A 1 84 ? 2.000 -0.523 12.164 1.00 94.00 84 ILE A CA 1
ATOM 666 C C . ILE A 1 84 ? 2.360 -1.675 13.110 1.00 94.00 84 ILE A C 1
ATOM 668 O O . ILE A 1 84 ? 2.141 -1.562 14.312 1.00 94.00 84 ILE A O 1
ATOM 672 N N . MET A 1 85 ? 2.931 -2.772 12.597 1.00 94.31 85 MET A N 1
ATOM 673 C CA . MET A 1 85 ? 3.307 -3.923 13.432 1.00 94.31 85 MET A CA 1
ATOM 674 C C . MET A 1 85 ? 4.387 -3.579 14.470 1.00 94.31 85 MET A C 1
ATOM 676 O O . MET A 1 85 ? 4.348 -4.099 15.588 1.00 94.31 85 MET A O 1
ATOM 680 N N . PHE A 1 86 ? 5.338 -2.706 14.126 1.00 93.62 86 PHE A N 1
ATOM 681 C CA . PHE A 1 86 ? 6.389 -2.259 15.045 1.00 93.62 86 PHE A CA 1
ATOM 682 C C . PHE A 1 86 ? 5.911 -1.188 16.031 1.00 93.62 86 PHE A C 1
ATOM 684 O O . PHE A 1 86 ? 6.370 -1.154 17.175 1.00 93.62 86 PHE A O 1
ATOM 691 N N . ASP A 1 87 ? 4.949 -0.356 15.636 1.00 94.88 87 ASP A N 1
ATOM 692 C CA . ASP A 1 87 ? 4.318 0.628 16.509 1.00 94.88 87 ASP A CA 1
ATOM 693 C C . ASP A 1 87 ? 3.273 -0.035 17.420 1.00 94.88 87 ASP A C 1
ATOM 695 O O . ASP A 1 87 ? 2.065 -0.022 17.172 1.00 94.88 87 ASP A O 1
ATOM 699 N N . LYS A 1 88 ? 3.746 -0.621 18.527 1.00 94.69 88 LYS A N 1
ATOM 700 C CA . LYS A 1 88 ? 2.886 -1.303 19.510 1.00 94.69 88 LYS A CA 1
ATOM 701 C C . LYS A 1 88 ? 1.757 -0.412 20.037 1.00 94.69 88 LYS A C 1
ATOM 703 O O . LYS A 1 88 ? 0.700 -0.939 20.385 1.00 94.69 88 LYS A O 1
ATOM 708 N N . LYS A 1 89 ? 1.970 0.908 20.131 1.00 95.94 89 LYS A N 1
ATOM 709 C CA . LYS A 1 89 ? 0.948 1.849 20.609 1.00 95.94 89 LYS A CA 1
ATOM 710 C C . LYS A 1 89 ? -0.173 1.961 19.585 1.00 95.94 89 LYS A C 1
ATOM 712 O O . LYS A 1 89 ? -1.328 1.741 19.948 1.00 95.94 89 LYS A O 1
ATOM 717 N N . LEU A 1 90 ? 0.170 2.223 18.324 1.00 95.44 90 LEU A N 1
ATOM 718 C CA . LEU A 1 90 ? -0.801 2.287 17.234 1.00 95.44 90 LEU A CA 1
ATOM 719 C C . LEU A 1 90 ? -1.521 0.948 17.049 1.00 95.44 90 LEU A C 1
ATOM 721 O O . LEU A 1 90 ? -2.745 0.913 16.996 1.00 95.44 90 LEU A O 1
ATOM 725 N N . LEU A 1 91 ? -0.792 -0.168 17.027 1.00 96.25 91 LEU A N 1
ATOM 726 C CA . LEU A 1 91 ? -1.389 -1.492 16.868 1.00 96.25 91 LEU A CA 1
ATOM 727 C C . LEU A 1 91 ? -2.411 -1.803 17.969 1.00 96.25 91 LEU A C 1
ATOM 729 O O . LEU A 1 91 ? -3.516 -2.258 17.680 1.00 96.25 91 LEU A O 1
ATOM 733 N N . ASN A 1 92 ? -2.069 -1.543 19.234 1.00 96.38 92 ASN A N 1
ATOM 734 C CA . ASN A 1 92 ? -2.993 -1.767 20.346 1.00 96.38 92 ASN A CA 1
ATOM 735 C C . ASN A 1 92 ? -4.186 -0.801 20.308 1.00 96.38 92 ASN A C 1
ATOM 737 O O . ASN A 1 92 ? -5.292 -1.207 20.663 1.00 96.38 92 ASN A O 1
ATOM 741 N N . LEU A 1 93 ? -3.985 0.442 19.857 1.00 95.81 93 LEU A N 1
ATOM 742 C CA . LEU A 1 93 ? -5.073 1.388 19.612 1.00 95.81 93 LEU A CA 1
ATOM 743 C C . LEU A 1 93 ? -6.051 0.814 18.582 1.00 95.81 93 LEU A C 1
ATOM 745 O O . LEU A 1 93 ? -7.235 0.712 18.879 1.00 95.81 93 LEU A O 1
ATOM 749 N N . LEU A 1 94 ? -5.566 0.356 17.425 1.00 95.44 94 LEU A N 1
ATOM 750 C CA . LEU A 1 94 ? -6.411 -0.200 16.359 1.00 95.44 94 LEU A CA 1
ATOM 751 C C . LEU A 1 94 ? -7.162 -1.462 16.803 1.00 95.44 94 LEU A C 1
ATOM 753 O O . LEU A 1 94 ? -8.336 -1.631 16.485 1.00 95.44 94 LEU A O 1
ATOM 757 N N . VAL A 1 95 ? -6.518 -2.329 17.587 1.00 96.12 95 VAL A N 1
ATOM 758 C CA . VAL A 1 95 ? -7.166 -3.513 18.180 1.00 96.12 95 VAL A CA 1
ATOM 759 C C . VAL A 1 95 ? -8.270 -3.111 19.157 1.00 96.12 95 VAL A C 1
ATOM 761 O O . VAL A 1 95 ? -9.334 -3.725 19.174 1.00 96.12 95 VAL A O 1
ATOM 764 N N . ASN A 1 96 ? -8.042 -2.082 19.974 1.00 95.06 96 ASN A N 1
ATOM 765 C CA . ASN A 1 96 ? -9.056 -1.588 20.902 1.00 95.06 96 ASN A CA 1
ATOM 766 C C . ASN A 1 96 ? -10.204 -0.871 20.183 1.00 95.06 96 ASN A C 1
ATOM 768 O O . ASN A 1 96 ? -11.347 -1.010 20.611 1.00 95.06 96 ASN A O 1
ATOM 772 N N . GLU A 1 97 ? -9.934 -0.164 19.086 1.00 92.75 97 GLU A N 1
ATOM 773 C CA . GLU A 1 97 ? -10.992 0.373 18.230 1.00 92.75 97 GLU A CA 1
ATOM 774 C C . GLU A 1 97 ? -11.830 -0.760 17.637 1.00 92.75 97 GLU A C 1
ATOM 776 O O . GLU A 1 97 ? -13.050 -0.727 17.754 1.00 92.75 97 GLU A O 1
ATOM 781 N N . ALA A 1 98 ? -11.209 -1.823 17.117 1.00 93.56 98 ALA A N 1
ATOM 782 C CA . ALA A 1 98 ? -11.931 -2.974 16.570 1.00 93.56 98 ALA A CA 1
ATOM 783 C C . ALA A 1 98 ? -12.889 -3.636 17.579 1.00 93.56 98 ALA A C 1
ATOM 785 O O . ALA A 1 98 ? -13.944 -4.129 17.180 1.00 93.56 98 ALA A O 1
ATOM 786 N N . LYS A 1 99 ? -12.589 -3.602 18.886 1.00 92.56 99 LYS A N 1
ATOM 787 C CA . LYS A 1 99 ? -13.502 -4.103 19.936 1.00 92.56 99 LYS A CA 1
ATOM 788 C C . LYS A 1 99 ? -14.842 -3.374 19.968 1.00 92.56 99 LYS A C 1
ATOM 790 O O . LYS A 1 99 ? -15.853 -3.998 20.274 1.00 92.56 99 LYS A O 1
ATOM 795 N N . LYS A 1 100 ? -14.871 -2.087 19.611 1.00 91.38 100 LYS A N 1
ATOM 796 C CA . LYS A 1 100 ? -16.112 -1.300 19.493 1.00 91.38 100 LYS A CA 1
ATOM 797 C C . LYS A 1 100 ? -16.955 -1.721 18.281 1.00 91.38 100 LYS A C 1
ATOM 799 O O . LYS A 1 100 ? -18.130 -1.385 18.207 1.00 91.38 100 LYS A O 1
ATOM 804 N N . TRP A 1 101 ? -16.360 -2.483 17.362 1.00 91.12 101 TRP A N 1
ATOM 805 C CA . TRP A 1 101 ? -16.921 -2.896 16.076 1.00 91.12 101 TRP A CA 1
ATOM 806 C C . TRP A 1 101 ? -16.912 -4.425 15.935 1.00 91.12 101 TRP A C 1
ATOM 808 O O . TRP A 1 101 ? -16.376 -4.980 14.976 1.00 91.12 101 TRP A O 1
ATOM 818 N N . ASN A 1 102 ? -17.450 -5.123 16.944 1.00 91.50 102 ASN A N 1
ATOM 819 C CA . ASN A 1 102 ? -17.581 -6.587 16.976 1.00 91.50 102 ASN A CA 1
ATOM 820 C C . ASN A 1 102 ? -16.272 -7.352 16.715 1.00 91.50 102 ASN A C 1
ATOM 822 O O . ASN A 1 102 ? -16.282 -8.421 16.099 1.00 91.50 102 ASN A O 1
ATOM 826 N N . ASN A 1 103 ? -15.134 -6.794 17.137 1.00 94.44 103 ASN A N 1
ATOM 827 C CA . ASN A 1 103 ? -13.805 -7.347 16.870 1.00 94.44 103 ASN A CA 1
ATOM 828 C C . ASN A 1 103 ? -13.554 -7.623 15.380 1.00 94.44 103 ASN A C 1
ATOM 830 O O . ASN A 1 103 ? -12.835 -8.564 15.055 1.00 94.44 103 ASN A O 1
ATOM 834 N N . THR A 1 104 ? -14.158 -6.852 14.471 1.00 94.38 104 THR A N 1
ATOM 835 C CA . THR A 1 104 ? -14.044 -7.072 13.026 1.00 94.38 104 THR A CA 1
ATOM 836 C C . THR A 1 104 ? -13.463 -5.843 12.340 1.00 94.38 104 THR A C 1
ATOM 838 O O . THR A 1 104 ? -14.006 -4.746 12.449 1.00 94.38 104 THR A O 1
ATOM 841 N N . ILE A 1 105 ? -12.373 -6.044 11.601 1.00 93.81 105 ILE A N 1
ATOM 842 C CA . ILE A 1 105 ? -11.758 -5.047 10.723 1.00 93.81 105 ILE A CA 1
ATOM 843 C C . ILE A 1 105 ? -11.991 -5.461 9.270 1.00 93.81 105 ILE A C 1
ATOM 845 O O . ILE A 1 105 ? -11.665 -6.583 8.885 1.00 93.81 105 ILE A O 1
ATOM 849 N N . VAL A 1 106 ? -12.500 -4.541 8.456 1.00 92.50 106 VAL A N 1
ATOM 850 C CA . VAL A 1 106 ? -12.417 -4.612 6.995 1.00 92.50 106 VAL A CA 1
ATOM 851 C C . VAL A 1 106 ? -11.201 -3.797 6.589 1.00 92.50 106 VAL A C 1
ATOM 853 O O . VAL A 1 106 ? -11.205 -2.571 6.674 1.00 92.50 106 VAL A O 1
ATOM 856 N N . MET A 1 107 ? -10.130 -4.484 6.217 1.00 91.38 107 MET A N 1
ATOM 857 C CA . MET A 1 107 ? -8.889 -3.852 5.808 1.00 91.38 107 MET A CA 1
ATOM 858 C C . MET A 1 107 ? -8.917 -3.649 4.295 1.00 91.38 107 MET A C 1
ATOM 860 O O . MET A 1 107 ? -9.220 -4.572 3.542 1.00 91.38 107 MET A O 1
ATOM 864 N N . LYS A 1 108 ? -8.610 -2.430 3.867 1.00 87.75 108 LYS A N 1
ATOM 865 C CA . LYS A 1 108 ? -8.464 -2.053 2.464 1.00 87.75 108 LYS A CA 1
ATOM 866 C C . LYS A 1 108 ? -7.095 -1.420 2.294 1.00 87.75 108 LYS A C 1
ATOM 868 O O . LYS A 1 108 ? -6.682 -0.578 3.095 1.00 87.75 108 LYS A O 1
ATOM 873 N N . ALA A 1 109 ? -6.368 -1.848 1.278 1.00 83.75 109 ALA A N 1
ATOM 874 C CA . ALA A 1 109 ? -5.024 -1.364 1.020 1.00 83.75 109 ALA A CA 1
ATOM 875 C C . ALA A 1 109 ? -4.870 -1.031 -0.451 1.00 83.75 109 ALA A C 1
ATOM 877 O O . ALA A 1 109 ? -5.411 -1.733 -1.299 1.00 83.75 109 ALA A O 1
ATOM 878 N N . TYR A 1 110 ? -4.076 0.001 -0.734 1.00 77.19 110 TYR A N 1
ATOM 879 C CA . TYR A 1 110 ? -3.797 0.405 -2.109 1.00 77.19 110 TYR A CA 1
ATOM 880 C C . TYR A 1 110 ? -3.226 -0.741 -2.959 1.00 77.19 110 TYR A C 1
ATOM 882 O O . TYR A 1 110 ? -3.600 -0.911 -4.115 1.00 77.19 110 TYR A O 1
ATOM 890 N N . VAL A 1 111 ? -2.353 -1.561 -2.370 1.00 78.19 111 VAL A N 1
ATOM 891 C CA . VAL A 1 111 ? -1.798 -2.745 -3.024 1.00 78.19 111 VAL A CA 1
ATOM 892 C C . VAL A 1 111 ? -1.729 -3.933 -2.065 1.00 78.19 111 VAL A C 1
ATOM 894 O O . VAL A 1 111 ? -1.420 -3.788 -0.876 1.00 78.19 111 VAL A O 1
ATOM 897 N N . SER A 1 112 ? -1.998 -5.125 -2.601 1.00 83.00 112 SER A N 1
ATOM 898 C CA . SER A 1 112 ? -1.767 -6.403 -1.922 1.00 83.00 112 SER A CA 1
ATOM 899 C C . SER A 1 112 ? -0.266 -6.683 -1.851 1.00 83.00 112 SER A C 1
ATOM 901 O O . SER A 1 112 ? 0.368 -6.893 -2.882 1.00 83.00 112 SER A O 1
ATOM 903 N N . THR A 1 113 ? 0.308 -6.710 -0.646 1.00 85.12 113 THR A N 1
ATOM 904 C CA . THR A 1 113 ? 1.722 -7.068 -0.431 1.00 85.12 113 THR A CA 1
ATOM 905 C C . THR A 1 113 ? 1.851 -8.162 0.631 1.00 85.12 113 THR A C 1
ATOM 907 O O . THR A 1 113 ? 0.935 -8.330 1.445 1.00 85.12 113 THR A O 1
ATOM 910 N N . PRO A 1 114 ? 2.982 -8.889 0.691 1.00 87.62 114 PRO A N 1
ATOM 911 C CA . PRO A 1 114 ? 3.232 -9.847 1.767 1.00 87.62 114 PRO A CA 1
ATOM 912 C C . PRO A 1 114 ? 3.072 -9.226 3.164 1.00 87.62 114 PRO A C 1
ATOM 914 O O . PRO A 1 114 ? 2.514 -9.844 4.069 1.00 87.62 114 PRO A O 1
ATOM 917 N N . GLU A 1 115 ? 3.490 -7.971 3.346 1.00 89.25 115 GLU A N 1
ATOM 918 C CA . GLU A 1 115 ? 3.361 -7.248 4.613 1.00 89.25 115 GLU A CA 1
ATOM 919 C C . GLU A 1 115 ? 1.919 -6.977 5.025 1.00 89.25 115 GLU A C 1
ATOM 921 O O . GLU A 1 115 ? 1.635 -6.974 6.224 1.00 89.25 115 GLU A O 1
ATOM 926 N N . LEU A 1 116 ? 1.011 -6.777 4.068 1.00 91.31 116 LEU A N 1
ATOM 927 C CA . LEU A 1 116 ? -0.415 -6.637 4.354 1.00 91.31 116 LEU A CA 1
ATOM 928 C C . LEU A 1 116 ? -0.974 -7.925 4.969 1.00 91.31 116 LEU A C 1
ATOM 930 O O . LEU A 1 116 ? -1.709 -7.879 5.956 1.00 91.31 116 LEU A O 1
ATOM 934 N N . LEU A 1 117 ? -0.578 -9.079 4.427 1.00 91.19 117 LEU A N 1
ATOM 935 C CA . LEU A 1 117 ? -1.002 -10.381 4.942 1.00 91.19 117 LEU A CA 1
ATOM 936 C C . LEU A 1 117 ? -0.396 -10.665 6.323 1.00 91.19 117 LEU A C 1
ATOM 938 O O . LEU A 1 117 ? -1.110 -11.097 7.226 1.00 91.19 117 LEU A O 1
ATOM 942 N N . MET A 1 118 ? 0.873 -10.305 6.544 1.00 93.44 118 MET A N 1
ATOM 943 C CA . MET A 1 118 ? 1.484 -10.377 7.880 1.00 93.44 118 MET A 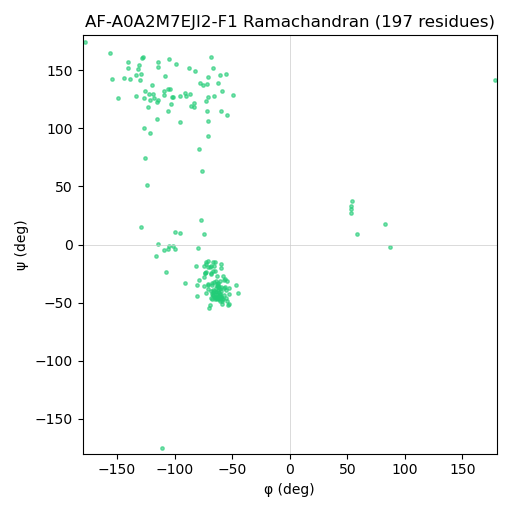CA 1
ATOM 944 C C . MET A 1 118 ? 0.765 -9.487 8.905 1.00 93.44 118 MET A C 1
ATOM 946 O O . MET A 1 118 ? 0.600 -9.873 10.068 1.00 93.44 118 MET A O 1
ATOM 950 N N . LEU A 1 119 ? 0.319 -8.294 8.495 1.00 94.94 119 LEU A N 1
ATOM 951 C CA . LEU A 1 119 ? -0.454 -7.404 9.357 1.00 94.94 119 LEU A CA 1
ATOM 952 C C . LEU A 1 119 ? -1.825 -8.008 9.688 1.00 94.94 119 LEU A C 1
ATOM 954 O O . LEU A 1 119 ? -2.217 -8.003 10.858 1.00 94.94 119 LEU A O 1
ATOM 958 N N . LYS A 1 120 ? -2.522 -8.581 8.698 1.00 95.06 120 LYS A N 1
ATOM 959 C CA . LYS A 1 120 ? -3.758 -9.352 8.914 1.00 95.06 120 LYS A CA 1
ATOM 960 C C . LYS A 1 120 ? -3.545 -10.445 9.964 1.00 95.06 120 LYS A C 1
ATOM 962 O O . LYS A 1 120 ? -4.287 -10.489 10.946 1.00 95.06 120 LYS A O 1
ATOM 967 N N . ASP A 1 121 ? -2.513 -11.270 9.814 1.00 95.50 121 ASP A N 1
ATOM 968 C CA . ASP A 1 121 ? -2.220 -12.354 10.759 1.00 95.50 121 ASP A CA 1
ATOM 969 C C . ASP A 1 121 ? -1.909 -11.825 12.162 1.00 95.50 121 ASP A C 1
ATOM 971 O O . ASP A 1 121 ? -2.287 -12.428 13.169 1.00 95.50 121 ASP A O 1
ATOM 975 N N . THR A 1 122 ? -1.255 -10.668 12.247 1.00 97.00 122 THR A N 1
ATOM 976 C CA . THR A 1 122 ? -0.965 -9.998 13.519 1.00 97.00 122 THR A CA 1
ATOM 977 C C . THR A 1 122 ? -2.242 -9.567 14.244 1.00 97.00 122 THR A C 1
ATOM 979 O O . THR A 1 122 ? -2.340 -9.748 15.460 1.00 97.00 122 THR A O 1
ATOM 982 N N . PHE A 1 123 ? -3.238 -9.042 13.528 1.00 97.06 123 PHE A N 1
ATOM 983 C CA . PHE A 1 123 ? -4.553 -8.724 14.097 1.00 97.06 123 PHE A CA 1
ATOM 984 C C . PHE A 1 123 ? -5.324 -9.986 14.510 1.00 97.06 123 PHE A C 1
ATOM 986 O O . PHE A 1 123 ? -5.870 -10.026 15.616 1.00 97.06 123 PHE A O 1
ATOM 993 N N . ILE A 1 124 ? -5.302 -11.039 13.686 1.00 96.44 124 ILE A N 1
ATOM 994 C CA . ILE A 1 124 ? -5.952 -12.325 13.992 1.00 96.44 124 ILE A CA 1
ATOM 995 C C . ILE A 1 124 ? -5.380 -12.939 15.272 1.00 96.44 124 ILE A C 1
ATOM 997 O O . ILE A 1 124 ? -6.136 -13.318 16.166 1.00 96.44 124 ILE A O 1
ATOM 1001 N N . LYS A 1 125 ? -4.050 -12.945 15.432 1.00 97.31 125 LYS A N 1
ATOM 1002 C CA . LYS A 1 125 ? -3.376 -13.404 16.664 1.00 97.31 125 LYS A CA 1
ATOM 1003 C C . LYS A 1 125 ? -3.774 -12.607 17.911 1.00 97.31 125 LYS A C 1
ATOM 1005 O O . LYS A 1 125 ? -3.598 -13.093 19.024 1.00 97.31 125 LYS A O 1
ATOM 1010 N N . LYS A 1 126 ? -4.307 -11.394 17.745 1.00 96.88 126 LYS A N 1
ATOM 1011 C CA . LYS A 1 126 ? -4.826 -10.540 18.825 1.00 96.88 126 LYS A CA 1
ATOM 1012 C C . LYS A 1 126 ? -6.343 -10.664 19.027 1.00 96.88 126 LYS A C 1
ATOM 1014 O O . LYS A 1 126 ? -6.908 -9.878 19.783 1.00 96.88 126 LYS A O 1
ATOM 1019 N N . GLY A 1 127 ? -6.991 -11.638 18.387 1.00 96.75 127 GLY A N 1
ATOM 1020 C CA . GLY A 1 127 ? -8.422 -11.913 18.540 1.00 96.75 127 GLY A CA 1
ATOM 1021 C C . GLY A 1 127 ? -9.334 -11.034 17.682 1.00 96.75 127 GLY A C 1
ATOM 1022 O O . GLY A 1 127 ? -10.524 -10.940 17.970 1.00 96.75 127 GLY A O 1
ATOM 1023 N N . VAL A 1 128 ? -8.796 -10.379 16.647 1.00 97.06 128 VAL A N 1
ATOM 1024 C CA . VAL A 1 128 ? -9.569 -9.545 15.717 1.00 97.06 128 VAL A CA 1
ATOM 1025 C C . VAL A 1 128 ? -9.817 -10.312 14.419 1.00 97.06 128 VAL A C 1
ATOM 1027 O O . VAL A 1 128 ? -8.882 -10.782 13.774 1.00 97.06 128 VAL A O 1
ATOM 1030 N N . LYS A 1 129 ? -11.076 -10.409 13.995 1.00 96.31 129 LYS A N 1
ATOM 1031 C CA . LYS A 1 129 ? -11.449 -10.907 12.670 1.00 96.31 129 LYS A CA 1
ATOM 1032 C C . LYS A 1 129 ? -11.057 -9.867 11.621 1.00 96.31 129 LYS A C 1
ATOM 1034 O O . LYS A 1 129 ? -11.459 -8.713 11.722 1.00 96.31 129 LYS A O 1
ATOM 1039 N N . VAL A 1 130 ? -10.310 -10.271 10.596 1.00 94.75 130 VAL A N 1
ATOM 1040 C CA . VAL A 1 130 ? -9.892 -9.377 9.505 1.00 94.75 130 VAL A CA 1
ATOM 1041 C C . VAL A 1 130 ? -10.461 -9.863 8.180 1.00 94.75 130 VAL A C 1
ATOM 1043 O O . VAL A 1 130 ? -10.256 -11.015 7.797 1.00 94.75 130 VAL A O 1
ATOM 1046 N N . LEU A 1 131 ? -11.153 -8.968 7.481 1.00 92.81 131 LEU A N 1
ATOM 1047 C CA . LEU A 1 131 ? -11.659 -9.152 6.127 1.00 92.81 131 LEU A CA 1
ATOM 1048 C C . LEU A 1 131 ? -10.803 -8.334 5.157 1.00 92.81 131 LEU A C 1
ATOM 1050 O O . LEU A 1 131 ? -10.518 -7.171 5.423 1.00 92.81 131 LEU A O 1
ATOM 1054 N N . LEU A 1 132 ? -10.413 -8.948 4.042 1.00 90.38 132 LEU A N 1
ATOM 1055 C CA . LEU A 1 132 ? -9.657 -8.333 2.950 1.00 90.38 132 LEU A CA 1
ATOM 1056 C C . LEU A 1 132 ? -10.437 -8.555 1.640 1.00 90.38 132 LEU A C 1
ATOM 1058 O O . LEU A 1 132 ? -10.091 -9.453 0.879 1.00 90.38 132 LEU A O 1
ATOM 1062 N N . PRO A 1 133 ? -11.548 -7.833 1.408 1.00 86.00 133 PRO A N 1
ATOM 1063 C CA . PRO A 1 133 ? -12.475 -8.147 0.315 1.00 86.00 133 PRO A CA 1
ATOM 1064 C C . PRO A 1 133 ? -11.889 -7.903 -1.083 1.00 86.00 133 PRO A C 1
ATOM 1066 O O . PRO A 1 133 ? -12.332 -8.519 -2.045 1.00 86.00 133 PRO A O 1
ATOM 1069 N N . GLU A 1 134 ? -10.906 -7.011 -1.193 1.00 81.69 134 GLU A N 1
ATOM 1070 C CA . GLU A 1 134 ? -10.318 -6.569 -2.464 1.00 81.69 134 GLU A CA 1
ATOM 1071 C C . GLU A 1 134 ? -8.925 -7.170 -2.707 1.00 81.69 134 GLU A C 1
ATOM 1073 O O . GLU A 1 134 ? -8.323 -6.937 -3.755 1.00 81.69 134 GLU A O 1
ATOM 1078 N N . ASN A 1 135 ? -8.385 -7.925 -1.743 1.00 81.12 135 ASN A N 1
ATOM 1079 C CA . ASN A 1 135 ? -7.004 -8.386 -1.799 1.00 81.12 135 ASN A CA 1
ATOM 1080 C C . ASN A 1 135 ? -6.901 -9.878 -2.083 1.00 81.12 135 ASN A C 1
ATOM 1082 O O . ASN A 1 135 ? -7.679 -10.709 -1.621 1.00 81.12 135 ASN A O 1
ATOM 1086 N N . THR A 1 136 ? -5.853 -10.189 -2.828 1.00 78.50 136 THR A N 1
ATOM 1087 C CA . THR A 1 136 ? -5.482 -11.528 -3.246 1.00 78.50 136 THR A CA 1
ATOM 1088 C C . THR A 1 136 ? -4.966 -12.359 -2.067 1.00 78.50 136 THR A C 1
ATOM 1090 O O . THR A 1 136 ? -4.273 -11.846 -1.186 1.00 78.50 136 THR A O 1
ATOM 1093 N N . GLU A 1 137 ? -5.266 -13.658 -2.064 1.00 81.06 137 GLU A N 1
ATOM 1094 C CA . GLU A 1 137 ? -4.712 -14.601 -1.088 1.00 81.06 137 GLU A CA 1
ATOM 1095 C C . GLU A 1 137 ? -3.201 -14.818 -1.279 1.00 81.06 137 GLU A C 1
ATOM 1097 O O . GLU A 1 137 ? -2.647 -14.560 -2.350 1.00 81.06 137 GLU A O 1
ATOM 1102 N N . THR A 1 138 ? -2.521 -15.328 -0.243 1.00 79.31 138 THR A N 1
ATOM 1103 C CA . THR A 1 138 ? -1.061 -15.537 -0.241 1.00 79.31 138 THR A CA 1
ATOM 1104 C C . THR A 1 138 ? -0.582 -16.337 -1.453 1.00 79.31 138 THR A C 1
ATOM 1106 O O . THR A 1 138 ? 0.409 -15.974 -2.082 1.00 79.31 138 THR A O 1
ATOM 1109 N N . GLU A 1 139 ? -1.306 -17.398 -1.812 1.00 83.25 139 GLU A N 1
ATOM 1110 C CA . GLU A 1 139 ? -0.982 -18.294 -2.931 1.00 83.25 139 GLU A CA 1
ATOM 1111 C C . GLU A 1 139 ? -1.093 -17.639 -4.313 1.00 83.25 139 GLU A C 1
ATOM 1113 O O . GLU A 1 139 ? -0.566 -18.148 -5.303 1.00 83.25 139 GLU A O 1
ATOM 1118 N N . HIS A 1 140 ? -1.749 -16.486 -4.390 1.00 86.06 140 HIS A N 1
ATOM 1119 C CA . HIS A 1 140 ? -1.987 -15.756 -5.625 1.00 86.06 140 HIS A CA 1
ATOM 1120 C C . HIS 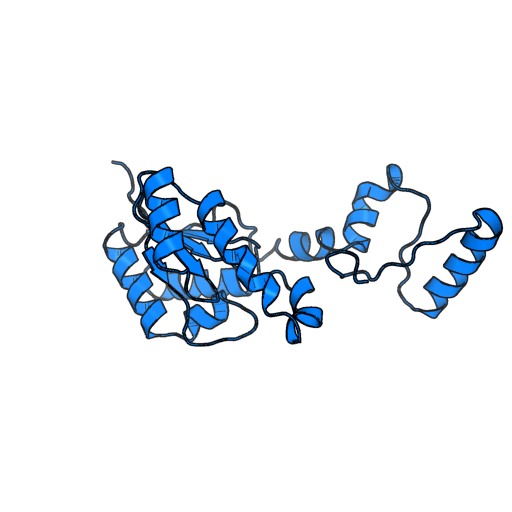A 1 140 ? -1.255 -14.408 -5.658 1.00 86.06 140 HIS A C 1
ATOM 1122 O O . HIS A 1 140 ? -1.334 -13.709 -6.668 1.00 86.06 140 HIS A O 1
ATOM 1128 N N . LEU A 1 141 ? -0.491 -14.041 -4.618 1.00 83.06 141 LEU A N 1
ATOM 1129 C CA . LEU A 1 141 ? 0.283 -12.789 -4.592 1.00 83.06 141 LEU A CA 1
ATOM 1130 C C . LEU A 1 141 ? 1.246 -12.648 -5.780 1.00 83.06 141 LEU A C 1
ATOM 1132 O O . LEU A 1 141 ? 1.483 -11.535 -6.247 1.00 83.06 141 LEU A O 1
ATOM 1136 N N . TRP A 1 142 ? 1.748 -13.764 -6.318 1.00 84.31 142 TRP A N 1
ATOM 1137 C CA . TRP A 1 142 ? 2.599 -13.764 -7.510 1.00 84.31 142 TRP A CA 1
ATOM 1138 C C . TRP A 1 142 ? 1.925 -13.112 -8.725 1.00 84.31 142 TRP A C 1
ATOM 1140 O O . TRP A 1 142 ? 2.619 -12.589 -9.588 1.00 84.31 142 TRP A O 1
ATOM 1150 N N . THR A 1 143 ? 0.589 -13.124 -8.810 1.00 86.19 143 THR A N 1
ATOM 1151 C CA . THR A 1 143 ? -0.145 -12.518 -9.932 1.00 86.19 143 THR A CA 1
ATOM 1152 C C . THR A 1 143 ? 0.008 -11.003 -9.939 1.00 86.19 143 THR A C 1
ATOM 1154 O O . THR A 1 143 ? 0.232 -10.417 -10.995 1.00 86.19 143 THR A O 1
ATOM 1157 N N . VAL A 1 144 ? -0.039 -10.376 -8.760 1.00 81.81 144 VAL A N 1
ATOM 1158 C CA . VAL A 1 144 ? 0.168 -8.933 -8.592 1.00 81.81 144 VAL A CA 1
ATOM 1159 C C . VAL A 1 144 ? 1.591 -8.574 -9.005 1.00 81.81 144 VAL A C 1
ATOM 1161 O O . VAL A 1 144 ? 1.795 -7.649 -9.784 1.00 81.81 144 VAL A O 1
ATOM 1164 N N . ASP A 1 145 ? 2.562 -9.364 -8.549 1.00 79.94 145 ASP A N 1
ATOM 1165 C CA . ASP A 1 145 ? 3.978 -9.159 -8.846 1.00 79.94 145 ASP A CA 1
ATOM 1166 C C . ASP A 1 145 ? 4.306 -9.342 -10.338 1.00 79.94 145 ASP A C 1
ATOM 1168 O O . ASP A 1 145 ? 4.954 -8.510 -10.977 1.00 79.94 145 ASP A O 1
ATOM 1172 N N . PHE A 1 146 ? 3.807 -10.428 -10.927 1.00 86.44 146 PHE A N 1
ATOM 1173 C CA . PHE A 1 146 ? 4.062 -10.765 -12.317 1.00 86.44 146 PHE A CA 1
ATOM 1174 C C . PHE A 1 146 ? 3.348 -9.796 -13.258 1.00 86.44 146 PHE A C 1
ATOM 1176 O O . PHE A 1 146 ? 4.006 -9.173 -14.095 1.00 86.44 146 PHE A O 1
ATOM 1183 N N . PHE A 1 147 ? 2.031 -9.619 -13.121 1.00 86.88 147 PHE A N 1
ATOM 1184 C CA . PHE A 1 147 ? 1.255 -8.750 -14.014 1.00 86.88 147 PHE A CA 1
ATOM 1185 C C . PHE A 1 147 ? 1.479 -7.257 -13.756 1.00 86.88 147 PHE A C 1
ATOM 1187 O O . PHE A 1 147 ? 1.248 -6.461 -14.665 1.00 86.88 147 PHE A O 1
ATOM 1194 N N . GLY A 1 148 ? 2.001 -6.881 -12.584 1.00 81.62 148 GLY A N 1
ATOM 1195 C CA . GLY A 1 148 ? 2.508 -5.534 -12.314 1.00 81.62 148 GLY A CA 1
ATOM 1196 C C . GLY A 1 148 ? 3.783 -5.187 -13.094 1.00 81.62 148 GLY A C 1
ATOM 1197 O O . GLY A 1 148 ? 4.096 -4.013 -13.277 1.00 81.62 148 GLY A O 1
ATOM 1198 N N . SER A 1 149 ? 4.506 -6.182 -13.619 1.00 87.12 149 SER A N 1
ATOM 1199 C CA . SER A 1 149 ? 5.730 -5.963 -14.395 1.00 87.12 149 SER A CA 1
ATOM 1200 C C . SER A 1 149 ? 5.470 -5.735 -15.890 1.00 87.12 149 SER A C 1
ATOM 1202 O O . SER A 1 149 ? 4.536 -6.288 -16.482 1.00 87.12 149 SER A O 1
ATOM 1204 N N . LYS A 1 150 ? 6.354 -4.982 -16.563 1.00 89.25 150 LYS A N 1
ATOM 1205 C CA . LYS A 1 150 ? 6.256 -4.747 -18.018 1.00 89.25 150 LYS A CA 1
ATOM 1206 C C . LYS A 1 150 ? 6.388 -6.053 -18.819 1.00 89.25 150 LYS A C 1
ATOM 1208 O O . LYS A 1 150 ? 5.762 -6.188 -19.875 1.00 89.25 150 LYS A O 1
ATOM 1213 N N . ALA A 1 151 ? 7.179 -7.014 -18.334 1.00 90.25 151 ALA A N 1
ATOM 1214 C CA . ALA A 1 151 ? 7.298 -8.340 -18.937 1.00 90.25 151 ALA A CA 1
ATOM 1215 C C . ALA A 1 151 ? 6.009 -9.156 -18.779 1.00 90.25 151 ALA A C 1
ATOM 1217 O O . ALA A 1 151 ? 5.530 -9.717 -19.766 1.00 90.25 151 ALA A O 1
ATOM 1218 N N . GLY A 1 152 ? 5.415 -9.180 -17.582 1.00 91.00 152 GLY A N 1
ATOM 1219 C CA . GLY A 1 152 ? 4.155 -9.882 -17.344 1.00 91.00 152 GLY A CA 1
ATOM 1220 C C . GLY A 1 152 ? 3.011 -9.293 -18.159 1.00 91.00 152 GLY A C 1
ATOM 1221 O O . GLY A 1 152 ? 2.331 -10.035 -18.868 1.00 91.00 152 GLY A O 1
ATOM 1222 N N . PHE A 1 153 ? 2.882 -7.963 -18.198 1.00 90.31 153 PHE A N 1
ATOM 1223 C CA . PHE A 1 153 ? 1.935 -7.288 -19.089 1.00 90.31 153 PHE A CA 1
ATOM 1224 C C . PHE A 1 153 ? 2.139 -7.705 -20.555 1.00 90.31 153 PHE A C 1
ATOM 1226 O O . PHE A 1 153 ? 1.191 -8.109 -21.232 1.00 90.31 153 PHE A O 1
ATOM 1233 N N . ARG A 1 154 ? 3.385 -7.685 -21.053 1.00 91.75 154 ARG A N 1
ATOM 1234 C CA . ARG A 1 154 ? 3.681 -8.113 -22.429 1.00 91.75 154 ARG A CA 1
ATOM 1235 C C . ARG A 1 154 ? 3.358 -9.586 -22.669 1.00 91.75 154 ARG A C 1
ATOM 1237 O O . ARG A 1 154 ? 2.925 -9.902 -23.771 1.00 91.75 154 ARG A O 1
ATOM 1244 N N . SER A 1 155 ? 3.532 -10.466 -21.684 1.00 90.62 155 SER A N 1
ATOM 1245 C CA . SER A 1 155 ? 3.204 -11.890 -21.829 1.00 90.62 155 SER A CA 1
ATOM 1246 C C . SER A 1 155 ? 1.705 -12.127 -22.060 1.00 90.62 155 SER A C 1
ATOM 1248 O O . SER A 1 155 ? 1.342 -12.946 -22.899 1.00 90.62 155 SER A O 1
ATOM 1250 N N . VAL A 1 156 ? 0.839 -11.345 -21.404 1.00 91.50 156 VAL A N 1
ATOM 1251 C CA . VAL A 1 156 ? -0.626 -11.449 -21.533 1.00 91.50 156 VAL A CA 1
ATOM 1252 C C . VAL A 1 156 ? -1.130 -10.756 -22.793 1.00 91.50 156 VAL A C 1
ATOM 1254 O O . VAL A 1 156 ? -1.963 -11.289 -23.527 1.00 91.50 156 VAL A O 1
ATOM 1257 N N . PHE A 1 157 ? -0.618 -9.558 -23.069 1.00 91.12 157 PHE A N 1
ATOM 1258 C CA . PHE A 1 157 ? -1.150 -8.690 -24.117 1.00 91.12 157 PHE A CA 1
ATOM 1259 C C . PHE A 1 157 ? -0.346 -8.737 -25.420 1.00 91.12 157 PHE A C 1
ATOM 1261 O O . PHE A 1 157 ? -0.609 -7.935 -26.315 1.00 91.12 157 PHE A O 1
ATOM 1268 N N . ALA A 1 158 ? 0.587 -9.685 -25.576 1.00 89.44 158 ALA A N 1
ATOM 1269 C CA . ALA A 1 158 ? 1.512 -9.774 -26.713 1.00 89.44 158 ALA A CA 1
ATOM 1270 C C . ALA A 1 158 ? 0.840 -9.563 -28.080 1.00 89.44 158 ALA A C 1
ATOM 1272 O O . ALA A 1 158 ? 1.376 -8.848 -28.925 1.00 89.44 158 ALA A O 1
ATOM 1273 N N . ARG A 1 159 ? -0.355 -10.140 -28.277 1.00 89.50 159 ARG A N 1
ATOM 1274 C CA . ARG A 1 159 ? -1.119 -10.063 -29.535 1.00 89.50 159 ARG A CA 1
ATOM 1275 C C . ARG A 1 159 ? -1.639 -8.664 -29.885 1.00 89.50 159 ARG A C 1
ATOM 1277 O O . ARG A 1 159 ? -1.900 -8.398 -31.051 1.00 89.50 159 ARG A O 1
ATOM 1284 N N . PHE A 1 160 ? -1.787 -7.785 -28.899 1.00 92.69 160 PHE A N 1
ATOM 1285 C CA . PHE A 1 160 ? -2.293 -6.418 -29.068 1.00 92.69 160 PHE A CA 1
ATOM 1286 C C . PHE A 1 160 ? -1.188 -5.361 -28.981 1.00 92.69 160 PHE A C 1
ATOM 1288 O O . PHE A 1 160 ? -1.455 -4.168 -29.109 1.00 92.69 160 PHE A O 1
ATOM 1295 N N . MET A 1 161 ? 0.057 -5.777 -28.738 1.00 87.69 161 MET A N 1
ATOM 1296 C CA . MET A 1 161 ? 1.171 -4.865 -28.512 1.00 87.69 161 MET A CA 1
ATOM 1297 C C . MET A 1 161 ? 2.026 -4.653 -29.766 1.00 87.69 161 MET A C 1
ATOM 1299 O O . MET A 1 161 ? 2.152 -5.546 -30.607 1.00 87.69 161 MET A O 1
ATOM 1303 N N . PRO A 1 162 ? 2.727 -3.506 -29.861 1.00 87.31 162 PRO A N 1
ATOM 1304 C CA . PRO A 1 162 ? 3.776 -3.323 -30.852 1.00 87.31 162 PRO A CA 1
ATOM 1305 C C . PRO A 1 162 ? 4.840 -4.423 -30.764 1.00 87.31 162 PRO A C 1
ATOM 1307 O O . PRO A 1 162 ? 5.191 -4.897 -29.668 1.00 87.31 162 PRO A O 1
ATOM 1310 N N . LYS A 1 163 ? 5.398 -4.783 -31.929 1.00 85.25 163 LYS A N 1
ATOM 1311 C CA . LYS A 1 163 ? 6.506 -5.742 -32.036 1.00 85.25 163 LYS A CA 1
ATOM 1312 C C . LYS A 1 163 ? 7.618 -5.366 -31.056 1.00 85.25 163 LYS A C 1
ATOM 1314 O O . LYS A 1 163 ? 8.072 -4.227 -31.026 1.00 85.25 163 LYS A O 1
ATOM 1319 N N . GLY A 1 164 ? 8.046 -6.341 -30.269 1.00 88.25 164 GLY A N 1
ATOM 1320 C CA . GLY A 1 164 ? 9.058 -6.182 -29.235 1.00 88.25 164 GLY A CA 1
ATOM 1321 C C . GLY A 1 164 ? 9.336 -7.521 -28.566 1.00 88.25 164 GLY A C 1
ATOM 1322 O O . GLY A 1 164 ? 8.667 -8.514 -28.857 1.00 88.25 164 GLY A O 1
ATOM 1323 N N . SER A 1 165 ? 10.322 -7.544 -27.680 1.00 90.75 165 SER A N 1
ATOM 1324 C CA . SER A 1 165 ? 10.780 -8.761 -27.011 1.00 90.75 165 SER A CA 1
ATOM 1325 C C . SER A 1 165 ? 11.106 -8.462 -25.553 1.00 90.75 165 SER A C 1
ATOM 1327 O O . SER A 1 165 ? 11.462 -7.333 -25.217 1.00 90.75 165 SER A O 1
ATOM 1329 N N . ILE A 1 166 ? 10.962 -9.473 -24.702 1.00 93.88 166 ILE A N 1
ATOM 1330 C CA . ILE A 1 166 ? 11.481 -9.458 -23.334 1.00 93.88 166 ILE A CA 1
ATOM 1331 C C . ILE A 1 166 ? 12.920 -9.962 -23.431 1.00 93.88 166 ILE A C 1
ATOM 1333 O O . ILE A 1 166 ? 13.149 -10.972 -24.087 1.00 93.88 166 ILE A O 1
ATOM 1337 N N . CYS A 1 167 ? 13.864 -9.233 -22.842 1.00 94.25 167 CYS A N 1
ATOM 1338 C CA . CYS A 1 167 ? 15.283 -9.587 -22.837 1.00 94.25 167 CYS A CA 1
ATOM 1339 C C . CYS A 1 167 ? 15.731 -9.762 -21.384 1.00 94.25 167 CYS A C 1
ATOM 1341 O O . CYS A 1 167 ? 15.363 -8.948 -20.534 1.00 94.25 167 CYS A O 1
ATOM 1343 N N . TYR A 1 168 ? 16.526 -10.791 -21.104 1.00 93.00 168 TYR A N 1
ATOM 1344 C CA . TYR A 1 168 ? 16.971 -11.134 -19.746 1.00 93.00 168 TYR A CA 1
ATOM 1345 C C . TYR A 1 168 ? 18.392 -10.646 -19.441 1.00 93.00 168 TYR A C 1
ATOM 1347 O O . TYR A 1 168 ? 18.870 -10.778 -18.317 1.00 93.00 168 TYR A O 1
ATOM 1355 N N . SER A 1 169 ? 19.066 -10.053 -20.430 1.00 94.69 169 SER A N 1
ATOM 1356 C CA . SER A 1 169 ? 20.386 -9.440 -20.277 1.00 94.69 169 SER A CA 1
ATOM 1357 C C . SER A 1 169 ? 20.507 -8.138 -21.066 1.00 94.69 169 SER A C 1
ATOM 1359 O O . SER A 1 169 ? 19.809 -7.919 -22.062 1.00 94.69 169 SER A O 1
ATOM 1361 N N . ALA A 1 170 ? 21.434 -7.275 -20.644 1.00 93.81 170 ALA A N 1
ATOM 1362 C CA . ALA A 1 170 ? 21.738 -6.034 -21.351 1.00 93.81 170 ALA A CA 1
ATOM 1363 C C . ALA A 1 170 ? 22.266 -6.302 -22.771 1.00 93.81 170 ALA A C 1
ATOM 1365 O O . ALA A 1 170 ? 21.922 -5.584 -23.708 1.00 93.81 170 ALA A O 1
ATOM 1366 N N . GLN A 1 171 ? 23.054 -7.366 -22.947 1.00 96.50 171 GLN A N 1
ATOM 1367 C CA . GLN A 1 171 ? 23.597 -7.780 -24.240 1.00 96.50 171 GLN A CA 1
ATOM 1368 C C . GLN A 1 171 ? 22.483 -8.202 -25.207 1.00 96.50 171 GLN A C 1
ATOM 1370 O O . GLN A 1 171 ? 22.468 -7.778 -26.363 1.00 96.50 171 GLN A O 1
ATOM 1375 N N . GLU A 1 172 ? 21.524 -8.998 -24.732 1.00 95.62 172 GLU A N 1
ATOM 1376 C CA . GLU A 1 172 ? 20.361 -9.410 -25.523 1.00 95.62 172 GLU A CA 1
ATOM 1377 C C . GLU A 1 172 ? 19.497 -8.204 -25.913 1.00 95.62 172 GLU A C 1
ATOM 1379 O O . GLU A 1 172 ? 19.137 -8.051 -27.085 1.00 95.62 172 GLU A O 1
ATOM 1384 N N . ALA A 1 173 ? 19.238 -7.306 -24.957 1.00 95.31 173 ALA A N 1
ATOM 1385 C CA . ALA A 1 173 ? 18.493 -6.076 -25.198 1.00 95.31 173 ALA A CA 1
ATOM 1386 C C . ALA A 1 173 ? 19.177 -5.193 -26.252 1.00 95.31 173 ALA A C 1
ATOM 1388 O O . ALA A 1 173 ? 18.515 -4.723 -27.178 1.00 95.31 173 ALA A O 1
ATOM 1389 N N . ALA A 1 174 ? 20.499 -5.016 -26.163 1.00 95.50 174 ALA A N 1
ATOM 1390 C CA . ALA A 1 174 ? 21.277 -4.225 -27.114 1.00 95.50 174 ALA A CA 1
ATOM 1391 C C . ALA A 1 174 ? 21.226 -4.818 -28.530 1.00 95.50 174 ALA A C 1
ATOM 1393 O O . ALA A 1 174 ? 20.937 -4.101 -29.492 1.00 95.50 174 ALA A O 1
ATOM 1394 N N . LYS A 1 175 ? 21.422 -6.137 -28.660 1.00 95.56 175 LYS A N 1
ATOM 1395 C CA . LYS A 1 175 ? 21.318 -6.838 -29.947 1.00 95.56 175 LYS A CA 1
ATOM 1396 C C . LYS A 1 175 ? 19.930 -6.657 -30.562 1.00 95.56 175 LYS A C 1
ATOM 1398 O O . LYS A 1 175 ? 19.806 -6.293 -31.732 1.00 95.56 175 LYS A O 1
ATOM 1403 N N . LYS A 1 176 ? 18.871 -6.845 -29.769 1.00 94.06 176 LYS A N 1
ATOM 1404 C CA . LYS A 1 176 ? 17.493 -6.703 -30.255 1.00 94.06 176 LYS A CA 1
ATOM 1405 C C . LYS A 1 176 ? 17.151 -5.268 -30.637 1.00 94.06 176 LYS A C 1
ATOM 1407 O O . LYS A 1 176 ? 16.477 -5.041 -31.645 1.00 94.06 176 LYS A O 1
ATOM 1412 N N . ALA A 1 177 ? 17.628 -4.304 -29.858 1.00 94.12 177 ALA A N 1
ATOM 1413 C CA . ALA A 1 177 ? 17.459 -2.892 -30.153 1.00 94.12 177 ALA A CA 1
ATOM 1414 C C . ALA A 1 177 ? 18.131 -2.524 -31.480 1.00 94.12 177 ALA A C 1
ATOM 1416 O O . ALA A 1 177 ? 17.499 -1.874 -32.309 1.00 94.12 177 ALA A O 1
ATOM 1417 N N . GLN A 1 178 ? 19.348 -3.005 -31.742 1.00 94.81 178 GLN A N 1
ATOM 1418 C CA . GLN A 1 178 ? 20.034 -2.777 -33.015 1.00 94.81 178 GLN A CA 1
ATOM 1419 C C . GLN A 1 178 ? 19.227 -3.319 -34.210 1.00 94.81 178 GLN A C 1
ATOM 1421 O O . GLN A 1 178 ? 18.988 -2.585 -35.172 1.00 94.81 178 GLN A O 1
ATOM 1426 N N . GLU A 1 179 ? 18.747 -4.566 -34.132 1.00 92.38 179 GLU A N 1
ATOM 1427 C CA . GLU A 1 179 ? 17.925 -5.196 -35.180 1.00 92.38 179 GLU A CA 1
ATOM 1428 C C . GLU A 1 179 ? 16.648 -4.397 -35.490 1.00 92.38 179 GLU A C 1
ATOM 1430 O O . GLU A 1 179 ? 16.257 -4.236 -36.652 1.00 92.38 179 GLU A O 1
ATOM 1435 N N . LEU A 1 180 ? 15.966 -3.915 -34.447 1.00 91.44 180 LEU A N 1
ATOM 1436 C CA . LEU A 1 180 ? 14.735 -3.138 -34.583 1.00 91.44 180 LEU A CA 1
ATOM 1437 C C . LEU A 1 180 ? 15.018 -1.726 -35.098 1.00 91.44 180 LEU A C 1
ATOM 1439 O O . LEU A 1 180 ? 14.304 -1.248 -35.982 1.00 91.44 180 LEU A O 1
ATOM 1443 N N . TYR A 1 181 ? 16.075 -1.082 -34.605 1.00 94.00 181 TYR A N 1
ATOM 1444 C CA . TYR A 1 181 ? 16.457 0.273 -34.987 1.00 94.00 181 TYR A CA 1
ATOM 1445 C C . TYR A 1 181 ? 16.810 0.366 -36.472 1.00 94.00 181 TYR A C 1
ATOM 1447 O O . TYR A 1 181 ? 16.353 1.281 -37.156 1.00 94.00 181 TYR A O 1
ATOM 1455 N N . GLN A 1 182 ? 17.527 -0.621 -37.016 1.00 93.06 182 GLN A N 1
ATOM 1456 C CA . GLN A 1 182 ? 17.837 -0.669 -38.449 1.00 93.06 182 GLN A CA 1
ATOM 1457 C C . GLN A 1 182 ? 16.574 -0.619 -39.325 1.00 93.06 182 GLN A C 1
ATOM 1459 O O . GLN A 1 182 ? 16.577 0.047 -40.362 1.00 93.06 182 GLN A O 1
ATOM 1464 N N . LYS A 1 183 ? 15.486 -1.263 -38.879 1.00 90.00 183 LYS A N 1
ATOM 1465 C CA . LYS A 1 183 ? 14.219 -1.393 -39.619 1.00 90.00 183 LYS A CA 1
ATOM 1466 C C . LYS A 1 183 ? 13.213 -0.276 -39.337 1.00 90.00 183 LYS A C 1
ATOM 1468 O O . LYS A 1 183 ? 12.405 0.040 -40.205 1.00 90.00 183 LYS A O 1
ATOM 1473 N N . LYS A 1 184 ? 13.189 0.257 -38.113 1.00 89.56 184 LYS A N 1
ATOM 1474 C CA . LYS A 1 184 ? 12.141 1.171 -37.621 1.00 89.56 184 LYS A CA 1
ATOM 1475 C C . LYS A 1 184 ? 12.639 2.568 -37.274 1.00 89.56 184 LYS A C 1
ATOM 1477 O O . LYS A 1 184 ? 11.813 3.437 -37.033 1.00 89.56 184 LYS A O 1
ATOM 1482 N N . LYS A 1 185 ? 13.959 2.779 -37.244 1.00 90.06 185 LYS A N 1
ATOM 1483 C CA . LYS A 1 185 ? 14.631 4.045 -36.897 1.00 90.06 185 LYS A CA 1
ATOM 1484 C C . LYS A 1 185 ? 14.306 4.601 -35.502 1.00 90.06 185 LYS A C 1
ATOM 1486 O O . LYS A 1 185 ? 14.736 5.698 -35.174 1.00 90.06 185 LYS A O 1
ATOM 1491 N N . ALA A 1 186 ? 13.610 3.831 -34.665 1.00 91.19 186 ALA A N 1
ATOM 1492 C CA . ALA A 1 186 ? 13.320 4.150 -33.274 1.00 91.19 186 ALA A CA 1
ATOM 1493 C C . ALA A 1 186 ? 13.099 2.861 -32.469 1.00 91.19 186 ALA A C 1
ATOM 1495 O O . ALA A 1 186 ? 12.515 1.898 -32.976 1.00 91.19 186 ALA A O 1
ATOM 1496 N N . VAL A 1 187 ? 13.566 2.850 -31.218 1.00 93.19 187 VAL A N 1
ATOM 1497 C CA . VAL A 1 187 ? 13.380 1.759 -30.249 1.00 93.19 187 VAL A CA 1
ATOM 1498 C C . VAL A 1 187 ? 13.212 2.366 -28.861 1.00 93.19 187 VAL A C 1
ATOM 1500 O O . VAL A 1 187 ? 13.871 3.347 -28.535 1.00 93.19 187 VAL A O 1
ATOM 1503 N N . VAL A 1 188 ? 12.348 1.762 -28.046 1.00 92.19 188 VAL A N 1
ATOM 1504 C CA . VAL A 1 188 ? 12.214 2.081 -26.622 1.00 92.19 188 VAL A CA 1
ATOM 1505 C C . VAL A 1 188 ? 12.645 0.857 -25.825 1.00 92.19 188 VAL A C 1
ATOM 1507 O O . VAL A 1 188 ? 12.104 -0.232 -26.026 1.00 92.19 188 VAL A O 1
ATOM 1510 N N . ILE A 1 189 ? 13.611 1.042 -24.930 1.00 91.81 189 ILE A N 1
ATOM 1511 C CA . ILE A 1 189 ? 14.035 0.041 -23.949 1.00 91.81 189 ILE A CA 1
ATOM 1512 C C . ILE A 1 189 ? 13.442 0.469 -22.613 1.00 91.81 189 ILE A C 1
ATOM 1514 O O . ILE A 1 189 ? 13.496 1.647 -22.282 1.00 91.81 189 ILE A O 1
ATOM 1518 N N . LYS A 1 190 ? 12.841 -0.473 -21.888 1.00 90.50 190 LYS A N 1
ATOM 1519 C CA . LYS A 1 190 ? 12.244 -0.230 -20.573 1.00 90.50 190 LYS A CA 1
ATOM 1520 C C . LYS A 1 190 ? 12.750 -1.279 -19.598 1.00 90.50 190 LYS A C 1
ATOM 1522 O O . LYS A 1 190 ? 12.866 -2.449 -19.974 1.00 90.50 190 LYS A O 1
ATOM 1527 N N . THR A 1 191 ? 13.010 -0.893 -18.359 1.00 89.94 191 THR A N 1
ATOM 1528 C CA . THR A 1 191 ? 13.269 -1.854 -17.287 1.00 89.94 191 THR A CA 1
ATOM 1529 C C . THR A 1 191 ? 11.997 -2.647 -17.001 1.00 89.94 191 THR A C 1
ATOM 1531 O O . THR A 1 191 ? 10.876 -2.165 -17.195 1.00 89.94 191 THR A O 1
ATOM 1534 N N . ASN A 1 192 ? 12.151 -3.884 -16.521 1.00 87.06 192 ASN A N 1
ATOM 1535 C CA . ASN A 1 192 ? 10.992 -4.722 -16.212 1.00 87.06 192 ASN A CA 1
ATOM 1536 C C . ASN A 1 192 ? 10.079 -4.078 -15.154 1.00 87.06 192 ASN A C 1
ATOM 1538 O O . ASN A 1 192 ? 8.856 -4.164 -15.249 1.00 87.06 192 ASN A O 1
ATOM 1542 N N . ARG A 1 193 ? 10.699 -3.394 -14.188 1.00 82.06 193 ARG A N 1
ATOM 1543 C CA . ARG A 1 193 ? 10.050 -2.654 -13.109 1.00 82.06 193 ARG A CA 1
ATOM 1544 C C . ARG A 1 193 ? 10.581 -1.227 -13.085 1.00 82.06 193 ARG A C 1
ATOM 1546 O O . ARG A 1 193 ? 11.796 -1.028 -13.101 1.00 82.06 193 ARG A O 1
ATOM 1553 N N . GLY A 1 194 ? 9.679 -0.260 -13.133 1.00 71.81 194 GLY A N 1
ATOM 1554 C CA . GLY A 1 194 ? 10.000 1.163 -13.220 1.00 71.81 194 GLY A CA 1
ATOM 1555 C C . GLY A 1 194 ? 8.718 1.980 -13.295 1.00 71.81 194 GLY A C 1
ATOM 1556 O O . GLY A 1 194 ? 7.760 1.536 -13.937 1.00 71.81 194 GLY A O 1
ATOM 1557 N N . ASN A 1 195 ? 8.706 3.132 -12.633 1.00 67.62 195 ASN A N 1
ATOM 1558 C CA . ASN A 1 195 ? 7.520 3.954 -12.410 1.00 67.62 195 ASN A CA 1
ATOM 1559 C C . ASN A 1 195 ? 7.626 5.301 -13.145 1.00 67.62 195 ASN A C 1
ATOM 1561 O O . ASN A 1 195 ? 8.721 5.797 -13.375 1.00 67.62 195 ASN A O 1
ATOM 1565 N N . SER A 1 196 ? 6.492 5.905 -13.508 1.00 64.69 196 SER A N 1
ATOM 1566 C CA . SER A 1 196 ? 6.405 7.303 -13.980 1.00 64.69 196 SER A CA 1
ATOM 1567 C C . SER A 1 196 ? 7.326 7.700 -15.148 1.00 64.69 196 SER A C 1
ATOM 1569 O O . SER A 1 196 ? 7.674 8.866 -15.303 1.00 64.69 196 SER A O 1
ATOM 1571 N N . GLY A 1 197 ? 7.699 6.745 -16.005 1.00 66.75 197 GLY A N 1
ATOM 1572 C CA . GLY A 1 197 ? 8.609 6.987 -17.133 1.00 66.75 197 GLY A CA 1
ATOM 1573 C C . GLY A 1 197 ? 10.094 6.850 -16.789 1.00 66.75 197 GLY A C 1
ATOM 1574 O O . GLY A 1 197 ? 10.925 6.932 -17.689 1.00 66.75 197 GLY A O 1
ATOM 1575 N N . GLU A 1 198 ? 10.419 6.570 -15.529 1.00 63.97 198 GLU A N 1
ATOM 1576 C CA . GLU A 1 198 ? 11.748 6.160 -15.093 1.00 63.97 198 GLU A CA 1
ATOM 1577 C C . GLU A 1 198 ? 11.888 4.636 -15.253 1.00 63.97 198 GLU A C 1
ATOM 1579 O O . GLU A 1 198 ? 11.123 3.849 -14.683 1.00 63.97 198 GLU A O 1
ATOM 1584 N N . GLY A 1 199 ? 12.853 4.212 -16.075 1.00 64.19 199 GLY A N 1
ATOM 1585 C CA . GLY A 1 199 ? 13.084 2.804 -16.430 1.00 64.19 199 GLY A CA 1
ATOM 1586 C C . GLY A 1 199 ? 12.451 2.407 -17.756 1.00 64.19 199 GLY A C 1
ATOM 1587 O O . GLY A 1 199 ? 11.610 1.469 -17.787 1.00 64.19 199 GLY A O 1
#

Solvent-accessible surface area (backbone atoms only — not comparable to full-atom values): 11758 Å² total; per-residue (Å²): 129,86,82,57,51,30,36,39,38,36,65,38,73,62,77,63,52,53,89,65,38,86,81,44,77,63,70,62,64,55,54,62,59,50,58,71,80,64,72,59,103,55,63,36,36,40,40,35,84,58,77,76,55,69,68,59,52,52,51,52,29,65,74,68,77,47,76,73,48,75,48,45,49,86,50,86,64,97,35,52,41,53,12,36,70,70,24,59,68,61,43,53,47,54,55,57,53,19,56,80,16,78,26,22,35,41,45,46,55,76,50,82,47,75,49,52,55,53,41,46,52,55,41,41,78,71,71,28,49,72,43,54,90,89,50,71,54,82,93,48,46,63,54,57,61,40,52,70,20,55,54,37,41,43,70,76,42,50,92,82,48,80,92,78,82,87,60,96,43,72,69,54,40,49,53,52,42,51,63,43,27,79,77,62,77,58,76,86,84,66,45,56,67,52,53,98,87,48,71

pLDDT: mean 83.05, std 14.22, range [39.22, 97.31]

Foldseek 3Di:
DPQFFEEEEEAWDDPLCPVVCVPDPPVQVCLLVVLVVDDDQHAYEYEGQDDDDPVSQVVSCVVNVHHYHYDHAPDDDNTSLVSCVVRPVNVVVVQVVRVVRVLEYEYEYPAADPSVVVSCVVSVVVVHHYHDPPYDDPVCSVVCVQCVWPNSVCVVCVVVDDDDDDDPDPVRVVVRQVVCCVPPVDDDDDDRRHPDPGD

Sequence (199 aa):
MSTSSLSLYIFNSIEDEWRFNSSIQSSYLLSDSYLYMNIDVSPSVLITPIPISSQFKKYVESLAEVSISTYSPIHKTHSICKNIMFDKKLLNLLVNEAKKWNNTIVMKAYVSTPELLMLKDTFIKKGVKVLLPENTETEHLWTVDFFGSKAGFRSVFARFMPKGSICYSAQEAAKKAQELYQKKKAVVIKTNRGNSGEG

Secondary structure (DSSP, 8-state):
-----EEEEE-PPPGGGHHHHTT-GGGGTTHHHHHHHT--SS-EEEE-SSPPPHHHHHHHHHHHT--EEEE--SS--S-HHHHHHH-HHHHHHHHHHHHTTTTEEEEEESS--HHHHHHHHHHHHTT-EEE-TTS--GGGHHHHHHHTSHHHHHHHHGGGSPS----SSHHHHHHHHHHHHHHHS------SS--TT--